Protein AF-A0A6G1SPG9-F1 (afdb_monomer_lite)

Structure (mmCIF, N/CA/C/O backbone):
data_AF-A0A6G1SPG9-F1
#
_entry.id   AF-A0A6G1SPG9-F1
#
loop_
_atom_site.group_PDB
_atom_site.id
_atom_site.type_symbol
_atom_site.label_atom_id
_atom_site.label_alt_id
_atom_site.label_comp_id
_atom_site.label_asym_id
_atom_site.label_entity_id
_atom_site.label_seq_id
_atom_site.pdbx_PDB_ins_code
_atom_site.Cartn_x
_atom_site.Cartn_y
_atom_site.Cartn_z
_atom_site.occupancy
_atom_site.B_iso_or_equiv
_atom_site.auth_seq_id
_atom_site.auth_comp_id
_atom_site.auth_asym_id
_atom_site.auth_atom_id
_atom_site.pdbx_PDB_model_num
ATOM 1 N N . SER A 1 1 ? -17.052 2.251 4.771 1.00 73.56 1 SER A N 1
ATOM 2 C CA . SER A 1 1 ? -18.015 1.652 5.726 1.00 73.56 1 SER A CA 1
ATOM 3 C C . SER A 1 1 ? -17.530 1.892 7.144 1.00 73.56 1 SER A C 1
ATOM 5 O O . SER A 1 1 ? -16.327 2.027 7.327 1.00 73.56 1 SER A O 1
ATOM 7 N N . ASN A 1 2 ? -18.437 1.937 8.124 1.00 86.75 2 ASN A N 1
ATOM 8 C CA . ASN A 1 2 ? -18.100 1.952 9.550 1.00 86.75 2 ASN A CA 1
ATOM 9 C C . ASN A 1 2 ? -18.875 0.800 10.230 1.00 86.75 2 ASN A C 1
ATOM 11 O O . ASN A 1 2 ? -20.107 0.845 10.225 1.00 86.75 2 ASN A O 1
ATOM 15 N N . PRO A 1 3 ? -18.206 -0.251 10.737 1.00 95.31 3 PRO A N 1
ATOM 16 C CA . PRO A 1 3 ? -16.756 -0.421 10.757 1.00 95.31 3 PRO A CA 1
ATOM 17 C C . PRO A 1 3 ? -16.107 -0.715 9.391 1.00 95.31 3 PRO A C 1
ATOM 19 O O . PRO A 1 3 ? -16.794 -1.132 8.445 1.00 95.31 3 PRO A O 1
ATOM 22 N N . PRO A 1 4 ? -14.790 -0.465 9.259 1.00 97.50 4 PRO A N 1
ATOM 23 C CA . PRO A 1 4 ? -14.004 -0.918 8.115 1.00 97.50 4 PRO A CA 1
ATOM 24 C C . PRO A 1 4 ? -13.944 -2.452 8.055 1.00 97.50 4 PRO A C 1
ATOM 26 O O . PRO A 1 4 ? -14.170 -3.153 9.043 1.00 97.50 4 PRO A O 1
ATOM 29 N N . LEU A 1 5 ? -13.690 -3.000 6.871 1.00 98.12 5 LEU A N 1
ATOM 30 C CA . LEU A 1 5 ? -13.700 -4.439 6.619 1.00 98.12 5 LEU A CA 1
ATOM 31 C C . LEU A 1 5 ? -12.321 -5.056 6.845 1.00 98.12 5 LEU A C 1
ATOM 33 O O . LEU A 1 5 ? -11.307 -4.531 6.391 1.00 98.12 5 LEU A O 1
ATOM 37 N N . TRP A 1 6 ? -12.297 -6.214 7.498 1.00 98.50 6 TRP A N 1
ATOM 38 C CA . TRP A 1 6 ? -11.118 -7.077 7.534 1.00 98.50 6 TRP A CA 1
ATOM 39 C C . TRP A 1 6 ? -10.909 -7.780 6.181 1.00 98.50 6 TRP A C 1
ATOM 41 O O . TRP A 1 6 ? -11.892 -8.004 5.464 1.00 98.50 6 TRP A O 1
ATOM 51 N N . PRO A 1 7 ? -9.668 -8.188 5.844 1.00 98.44 7 PRO A N 1
ATOM 52 C CA . PRO A 1 7 ? -9.410 -9.078 4.717 1.00 98.44 7 PRO A CA 1
ATOM 53 C C . PRO A 1 7 ? -10.232 -10.364 4.802 1.00 98.44 7 PRO A C 1
ATOM 55 O O . PRO A 1 7 ? -10.515 -10.877 5.888 1.00 98.44 7 PRO A O 1
ATOM 58 N N . TYR A 1 8 ? -10.588 -10.911 3.647 1.00 98.44 8 TYR A N 1
ATOM 59 C CA . TYR A 1 8 ? -11.418 -12.107 3.555 1.00 98.44 8 TYR A CA 1
ATOM 60 C C . TYR A 1 8 ? -10.958 -13.009 2.412 1.00 98.44 8 TYR A C 1
ATOM 62 O O . TYR A 1 8 ? -10.201 -12.607 1.535 1.00 98.44 8 TYR A O 1
ATOM 70 N N . THR A 1 9 ? -11.396 -14.265 2.427 1.00 98.31 9 THR A N 1
ATOM 71 C CA . THR A 1 9 ? -11.119 -15.200 1.332 1.00 98.31 9 THR A CA 1
ATOM 72 C C . THR A 1 9 ? -12.262 -15.208 0.329 1.00 98.31 9 THR A C 1
ATOM 74 O O . THR A 1 9 ? -13.428 -15.034 0.684 1.00 98.31 9 THR A O 1
ATOM 77 N N . MET A 1 10 ? -11.935 -15.490 -0.927 1.00 98.19 10 MET A N 1
ATOM 78 C CA . MET A 1 10 ? -12.890 -15.516 -2.034 1.00 98.19 10 MET A CA 1
ATOM 79 C C . MET A 1 10 ? -13.610 -16.862 -2.185 1.00 98.19 10 MET A C 1
ATOM 81 O O . MET A 1 10 ? -14.216 -17.129 -3.221 1.00 98.19 10 MET A O 1
ATOM 85 N N . TYR A 1 11 ? -13.576 -17.729 -1.167 1.00 97.94 11 TYR A N 1
ATOM 86 C CA . TYR A 1 11 ? -14.367 -18.965 -1.164 1.00 97.94 11 TYR A CA 1
ATOM 87 C C . TYR A 1 11 ? -15.872 -18.682 -1.100 1.00 97.94 11 TYR A C 1
ATOM 89 O O . TYR A 1 11 ? -16.664 -19.443 -1.660 1.00 97.94 11 TYR A O 1
ATOM 97 N N . PHE A 1 12 ? -16.256 -17.582 -0.452 1.00 97.69 12 PHE A N 1
ATOM 98 C CA . PHE A 1 12 ? -17.639 -17.146 -0.284 1.00 97.69 12 PHE A CA 1
ATOM 99 C C . PHE A 1 12 ? -17.891 -15.818 -1.002 1.00 97.69 12 PHE A C 1
ATOM 101 O O . PHE A 1 12 ? -16.970 -15.147 -1.464 1.00 97.69 12 PHE A O 1
ATOM 108 N N . ARG A 1 13 ? -19.168 -15.434 -1.093 1.00 97.50 13 ARG A N 1
ATOM 109 C CA . ARG A 1 13 ? -19.575 -14.149 -1.671 1.00 97.50 13 ARG A CA 1
ATOM 110 C C . ARG A 1 13 ? -18.944 -12.990 -0.893 1.00 97.50 13 ARG A C 1
ATOM 112 O O . ARG A 1 13 ? -18.961 -13.005 0.336 1.00 97.50 13 ARG A O 1
ATOM 119 N N . MET A 1 14 ? -18.490 -11.967 -1.617 1.00 97.94 14 MET A N 1
ATOM 120 C CA . MET A 1 14 ? -17.944 -10.738 -1.034 1.00 97.94 14 MET A CA 1
ATOM 121 C C . MET A 1 14 ? -18.912 -10.128 0.002 1.00 97.94 14 MET A C 1
ATOM 123 O O . MET A 1 14 ? -20.121 -10.056 -0.261 1.00 97.94 14 MET A O 1
ATOM 127 N N . PRO A 1 15 ? -18.411 -9.654 1.158 1.00 97.38 15 PRO A N 1
ATOM 128 C CA . PRO A 1 15 ? -19.230 -9.081 2.227 1.00 97.38 15 PRO A CA 1
ATOM 129 C C . PRO A 1 15 ? -19.627 -7.616 1.969 1.00 97.38 15 PRO A C 1
ATOM 131 O O . PRO A 1 15 ? -20.114 -6.935 2.867 1.00 97.38 15 PRO A O 1
ATOM 134 N N . HIS A 1 16 ? -19.428 -7.113 0.750 1.00 97.19 16 HIS A N 1
ATOM 135 C CA . HIS A 1 16 ? -19.768 -5.754 0.343 1.00 97.19 16 HIS A CA 1
ATOM 136 C C . HIS A 1 16 ? -20.189 -5.705 -1.129 1.00 97.19 16 HIS A C 1
ATOM 138 O O . HIS A 1 16 ? -20.096 -6.688 -1.865 1.00 97.19 16 HIS A O 1
ATOM 144 N N . ARG A 1 17 ? -20.692 -4.545 -1.563 1.00 96.31 17 ARG A N 1
ATOM 145 C CA . ARG A 1 17 ? -21.044 -4.307 -2.969 1.00 96.31 17 ARG A CA 1
ATOM 146 C C . ARG A 1 17 ? -19.779 -4.203 -3.823 1.00 96.31 17 ARG A C 1
ATOM 148 O O . ARG A 1 17 ? -18.749 -3.739 -3.339 1.00 96.31 17 ARG A O 1
ATOM 155 N N . CYS A 1 18 ? -19.889 -4.566 -5.098 1.00 96.56 18 CYS A N 1
ATOM 156 C CA . CYS A 1 18 ? -18.873 -4.235 -6.093 1.00 96.56 18 CYS A CA 1
ATOM 157 C C . CYS A 1 18 ? -18.867 -2.711 -6.286 1.00 96.56 18 CYS A C 1
ATOM 159 O O . CYS A 1 18 ? -19.821 -2.164 -6.839 1.00 96.56 18 CYS A O 1
ATOM 161 N N . HIS A 1 19 ? -17.870 -2.032 -5.722 1.00 95.50 19 HIS A N 1
ATOM 162 C CA . HIS A 1 19 ? -17.795 -0.573 -5.674 1.00 95.50 19 HIS A CA 1
ATOM 163 C C . HIS A 1 19 ? -16.851 -0.046 -6.759 1.00 95.50 19 HIS A C 1
ATOM 165 O O . HIS A 1 19 ? -15.785 -0.617 -6.958 1.00 95.50 19 HIS A O 1
ATOM 171 N N . GLY A 1 20 ? -17.231 1.053 -7.416 1.00 92.81 20 GLY A N 1
ATOM 172 C CA . GLY A 1 20 ? -16.459 1.716 -8.468 1.00 92.81 20 GLY A CA 1
ATOM 173 C C . GLY A 1 20 ? -17.172 1.723 -9.823 1.00 92.81 20 GLY A C 1
ATOM 174 O O . GLY A 1 20 ? -18.138 0.993 -10.054 1.00 92.81 20 GLY A O 1
ATOM 175 N N . ASN A 1 21 ? -16.705 2.577 -10.733 1.00 92.88 21 ASN A N 1
ATOM 176 C CA . ASN A 1 21 ? -17.297 2.714 -12.062 1.00 92.88 21 ASN A CA 1
ATOM 177 C C . ASN A 1 21 ? -16.975 1.495 -12.945 1.00 92.88 21 ASN A C 1
ATOM 179 O O . ASN A 1 21 ? -15.805 1.151 -13.095 1.00 92.88 21 ASN A O 1
ATOM 183 N N . LEU A 1 22 ? -18.004 0.877 -13.541 1.00 92.88 22 LEU A N 1
ATOM 184 C CA . LEU A 1 22 ? -17.891 -0.266 -14.466 1.00 92.88 22 LEU A CA 1
ATOM 185 C C . LEU A 1 22 ? -17.043 -1.438 -13.930 1.00 92.88 22 LEU A C 1
ATOM 187 O O . LEU A 1 22 ? -16.324 -2.100 -14.674 1.00 92.88 22 LEU A O 1
ATOM 191 N N . GLN A 1 23 ? -17.134 -1.704 -12.627 1.00 95.81 23 GLN A N 1
ATOM 192 C CA . GLN A 1 23 ? -16.387 -2.788 -11.995 1.00 95.81 23 GLN A CA 1
ATOM 193 C C . GLN A 1 23 ? -17.030 -4.158 -12.253 1.00 95.81 23 GLN A C 1
ATOM 195 O O . GLN A 1 23 ? -18.249 -4.323 -12.173 1.00 95.81 23 GLN A O 1
ATOM 200 N N . HIS A 1 24 ? -16.190 -5.162 -12.517 1.00 96.31 24 HIS A N 1
ATOM 201 C CA . HIS A 1 24 ? -16.593 -6.547 -12.777 1.00 96.31 24 HIS A CA 1
ATOM 202 C C . HIS A 1 24 ? -16.058 -7.484 -11.688 1.00 96.31 24 HIS A C 1
ATOM 204 O O . HIS A 1 24 ? -15.084 -8.208 -11.887 1.00 96.31 24 HIS A O 1
ATOM 210 N N . CYS A 1 25 ? -16.700 -7.468 -10.519 1.00 97.31 25 CYS A N 1
ATOM 211 C CA . CYS A 1 25 ? -16.280 -8.293 -9.388 1.00 97.31 25 CYS A CA 1
ATOM 212 C C . CYS A 1 25 ? -16.625 -9.786 -9.578 1.00 97.31 25 CYS A C 1
ATOM 214 O O . CYS A 1 25 ? -17.654 -10.118 -10.178 1.00 97.31 25 CYS A O 1
ATOM 216 N N . PRO A 1 26 ? -15.801 -10.705 -9.042 1.00 97.31 26 PRO A N 1
ATOM 217 C CA . PRO A 1 26 ? -16.027 -12.144 -9.152 1.00 97.31 26 PRO A CA 1
ATOM 218 C C . PRO A 1 26 ? -17.270 -12.604 -8.376 1.00 97.31 26 PRO A C 1
ATOM 220 O O . PRO A 1 26 ? -17.599 -12.095 -7.306 1.00 97.31 26 PRO A O 1
ATOM 223 N N . THR A 1 27 ? -17.951 -13.619 -8.914 1.00 96.56 27 THR A N 1
ATOM 224 C CA . THR A 1 27 ? -19.181 -14.196 -8.335 1.00 96.56 27 THR A CA 1
ATOM 225 C C . THR A 1 27 ? -19.051 -15.670 -7.953 1.00 96.56 27 THR A C 1
ATOM 227 O O . THR A 1 27 ? -19.926 -16.204 -7.272 1.00 96.56 27 THR A O 1
ATOM 230 N N . ARG A 1 28 ? -17.975 -16.338 -8.388 1.00 97.75 28 ARG A N 1
ATOM 231 C CA . ARG A 1 28 ? -17.673 -17.740 -8.070 1.00 97.75 28 ARG A CA 1
ATOM 232 C C . ARG A 1 28 ? -16.648 -17.826 -6.944 1.00 97.75 28 ARG A C 1
ATOM 234 O O . ARG A 1 28 ? -15.983 -16.847 -6.626 1.00 97.75 28 ARG A O 1
ATOM 241 N N . SER A 1 29 ? -16.516 -19.017 -6.372 1.00 98.12 29 SER A N 1
ATOM 242 C CA . SER A 1 29 ? -15.508 -19.301 -5.357 1.00 98.12 29 SER A CA 1
ATOM 243 C C . SER A 1 29 ? -14.104 -19.360 -5.965 1.00 98.12 29 SER A C 1
ATOM 245 O O . SER A 1 29 ? -13.881 -20.051 -6.961 1.00 98.12 29 SER A O 1
ATOM 247 N N . HIS A 1 30 ? -13.152 -18.686 -5.324 1.00 97.94 30 HIS A N 1
ATOM 248 C CA . HIS A 1 30 ? -11.731 -18.691 -5.662 1.00 97.94 30 HIS A CA 1
ATOM 249 C C . HIS A 1 30 ? -10.891 -18.918 -4.399 1.00 97.94 30 HIS A C 1
ATOM 251 O O . HIS A 1 30 ? -11.148 -18.325 -3.353 1.00 97.94 30 HIS A O 1
ATOM 257 N N . ALA A 1 31 ? -9.856 -19.754 -4.499 1.00 98.00 31 ALA A N 1
ATOM 258 C CA . ALA A 1 31 ? -8.912 -20.022 -3.413 1.00 98.00 31 ALA A CA 1
ATOM 259 C C . ALA A 1 31 ? -7.864 -18.898 -3.284 1.00 98.00 31 ALA A C 1
ATOM 261 O O . ALA A 1 31 ? -6.669 -19.125 -3.454 1.00 98.00 31 ALA A O 1
ATOM 262 N N . VAL A 1 32 ? -8.327 -17.668 -3.050 1.00 98.06 32 VAL A N 1
ATOM 263 C CA . VAL A 1 32 ? -7.506 -16.448 -3.020 1.00 98.06 32 VAL A CA 1
ATOM 264 C C . VAL A 1 32 ? -7.921 -15.575 -1.834 1.00 98.06 32 VAL A C 1
ATOM 266 O O . VAL A 1 32 ? -9.094 -15.556 -1.451 1.00 98.06 32 VAL A O 1
ATOM 269 N N . TRP A 1 33 ? -6.952 -14.874 -1.245 1.00 98.31 33 TRP A N 1
ATOM 270 C CA . TRP A 1 33 ? -7.186 -13.831 -0.247 1.00 98.31 33 TRP A CA 1
ATOM 271 C C . TRP A 1 33 ? -7.422 -12.484 -0.923 1.00 98.31 33 TRP A C 1
ATOM 273 O O . TRP A 1 33 ? -6.660 -12.098 -1.804 1.00 98.31 33 TRP A O 1
ATOM 283 N N . GLU A 1 34 ? -8.434 -11.764 -0.458 1.00 98.31 34 GLU A N 1
ATOM 284 C CA . GLU A 1 34 ? -8.703 -10.378 -0.813 1.00 98.31 34 GLU A CA 1
ATOM 285 C C . GLU A 1 34 ? -8.250 -9.477 0.339 1.00 98.31 34 GLU A C 1
ATOM 287 O O . GLU A 1 34 ? -8.860 -9.443 1.415 1.00 98.31 34 GLU A O 1
ATOM 292 N N . MET A 1 35 ? -7.161 -8.745 0.107 1.00 98.25 35 MET A N 1
ATOM 293 C CA . MET A 1 35 ? -6.706 -7.670 0.988 1.00 98.25 35 MET A CA 1
ATOM 294 C C . MET A 1 35 ? -7.512 -6.411 0.684 1.00 98.25 35 MET A C 1
ATOM 296 O O . MET A 1 35 ? -7.000 -5.483 0.067 1.00 98.25 35 MET A O 1
ATOM 300 N N . VAL A 1 36 ? -8.784 -6.426 1.091 1.00 97.69 36 VAL A N 1
ATOM 301 C CA . VAL A 1 36 ? -9.773 -5.403 0.733 1.00 97.69 36 VAL A CA 1
ATOM 302 C C . VAL A 1 36 ? -9.278 -3.986 1.028 1.00 97.69 36 VAL A C 1
ATOM 304 O O . VAL A 1 36 ? -8.838 -3.674 2.136 1.00 97.69 36 VAL A O 1
ATOM 307 N N . LEU A 1 37 ? -9.389 -3.116 0.027 1.00 97.69 37 LEU A N 1
ATOM 308 C CA . LEU A 1 37 ? -9.044 -1.706 0.143 1.00 97.69 37 LEU A CA 1
ATOM 309 C C . LEU A 1 37 ? -10.251 -0.949 0.703 1.00 97.69 37 LEU A C 1
ATOM 311 O O . LEU A 1 37 ? -11.213 -0.668 -0.013 1.00 97.69 37 LEU A O 1
ATOM 315 N N . ASN A 1 38 ? -10.218 -0.641 1.998 1.00 97.69 38 ASN A N 1
ATOM 316 C CA . ASN A 1 38 ? -11.230 0.209 2.617 1.00 97.69 38 ASN A CA 1
ATOM 317 C C . ASN A 1 38 ? -11.044 1.659 2.166 1.00 97.69 38 ASN A C 1
ATOM 319 O O . ASN A 1 38 ? -9.939 2.189 2.234 1.00 97.69 38 ASN A O 1
ATOM 323 N N . GLU A 1 39 ? -12.128 2.317 1.758 1.00 97.06 39 GLU A N 1
ATOM 324 C CA . GLU A 1 39 ? -12.087 3.756 1.508 1.00 97.06 39 GLU A CA 1
ATOM 325 C C . GLU A 1 39 ? -11.815 4.527 2.804 1.00 97.06 39 GLU A C 1
ATOM 327 O O . GLU A 1 39 ? -12.453 4.302 3.845 1.00 97.06 39 GLU A O 1
ATOM 332 N N . LEU A 1 40 ? -10.877 5.461 2.703 1.00 96.88 40 LEU A N 1
ATOM 333 C CA . LEU A 1 40 ? -10.569 6.444 3.722 1.00 96.88 40 LEU A CA 1
ATOM 334 C C . LEU A 1 40 ? -11.586 7.584 3.643 1.00 96.88 40 LEU A C 1
ATOM 336 O O . LEU A 1 40 ? -12.065 7.961 2.569 1.00 96.88 40 LEU A O 1
ATOM 340 N N . ASP A 1 41 ? -11.937 8.109 4.807 1.00 94.75 41 ASP A N 1
ATOM 341 C CA . ASP A 1 41 ? -12.825 9.249 4.951 1.00 94.75 41 ASP A CA 1
ATOM 342 C C . ASP A 1 41 ? -12.010 10.531 4.805 1.00 94.75 41 ASP A C 1
ATOM 344 O O . ASP A 1 41 ? -11.059 10.756 5.553 1.00 94.75 41 ASP A O 1
ATOM 348 N N . ARG A 1 42 ? -12.371 11.346 3.815 1.00 92.75 42 ARG A N 1
ATOM 349 C CA . ARG A 1 42 ? -11.656 12.575 3.456 1.00 92.75 42 ARG A CA 1
ATOM 350 C C . ARG A 1 42 ? -12.345 13.844 3.944 1.00 92.75 42 ARG A C 1
ATOM 352 O O . ARG A 1 42 ? -11.967 14.926 3.513 1.00 92.75 42 ARG A O 1
ATOM 359 N N . ARG A 1 43 ? -13.386 13.740 4.771 1.00 90.81 43 ARG A N 1
ATOM 360 C CA . ARG A 1 43 ? -14.047 14.914 5.357 1.00 90.81 43 ARG A CA 1
ATOM 361 C C . ARG A 1 43 ? -13.070 15.651 6.274 1.00 90.81 43 ARG A C 1
ATOM 363 O O . ARG A 1 43 ? -12.412 15.020 7.092 1.00 90.81 43 ARG A O 1
ATOM 370 N N . GLU A 1 44 ? -12.979 16.971 6.121 1.00 82.94 44 GLU A N 1
ATOM 371 C CA . GLU A 1 44 ? -12.118 17.816 6.964 1.00 82.94 44 GLU A CA 1
ATOM 372 C C . GLU A 1 44 ? -12.708 17.980 8.373 1.00 82.94 44 GLU A C 1
ATOM 374 O O . GLU A 1 44 ? -11.980 17.885 9.356 1.00 82.94 44 GLU A O 1
ATOM 379 N N . ASP A 1 45 ? -14.035 18.128 8.472 1.00 84.44 45 ASP A N 1
ATOM 380 C CA . ASP A 1 45 ? -14.777 17.992 9.728 1.00 84.44 45 ASP A CA 1
ATOM 381 C C . ASP A 1 45 ? -15.690 16.753 9.668 1.00 84.44 45 ASP A C 1
ATOM 383 O O . ASP A 1 45 ? -16.763 16.794 9.054 1.00 84.44 45 ASP A O 1
ATOM 387 N N . PRO A 1 46 ? -15.300 15.629 10.294 1.00 79.56 46 PRO A N 1
ATOM 388 C CA . PRO A 1 46 ? -16.094 14.406 10.278 1.00 79.56 46 PRO A CA 1
ATOM 389 C C . PRO A 1 46 ? -17.374 14.487 11.124 1.00 79.56 46 PRO A C 1
ATOM 391 O O . PRO A 1 46 ? -18.220 13.594 10.998 1.00 79.56 46 PRO A O 1
ATOM 394 N N . ASN A 1 47 ? -17.530 15.527 11.958 1.00 80.31 47 ASN A N 1
ATOM 395 C CA . ASN A 1 47 ? -18.733 15.761 12.764 1.00 80.31 47 ASN A CA 1
ATOM 396 C C . ASN A 1 47 ? -19.856 16.420 11.964 1.00 80.31 47 ASN A C 1
ATOM 398 O O . ASN A 1 47 ? -21.007 16.420 12.404 1.00 80.31 47 ASN A O 1
ATOM 402 N N . PHE A 1 48 ? -19.535 16.989 10.802 1.00 81.44 48 PHE A N 1
ATOM 403 C CA . PHE A 1 48 ? -20.531 17.528 9.898 1.00 81.44 48 PHE A CA 1
ATOM 404 C C . PHE A 1 48 ? -21.047 16.417 8.970 1.00 81.44 48 PHE A C 1
ATOM 406 O O . PHE A 1 48 ? -20.273 15.677 8.354 1.00 81.44 48 PHE A O 1
ATOM 413 N N . ASP A 1 49 ? -22.373 16.301 8.861 1.00 68.88 49 ASP A N 1
ATOM 414 C CA . ASP A 1 49 ? -23.078 15.286 8.059 1.00 68.88 49 ASP A CA 1
ATOM 415 C C . ASP A 1 49 ? -23.021 15.586 6.543 1.00 68.88 49 ASP A C 1
ATOM 417 O O . ASP A 1 49 ? -24.002 15.459 5.806 1.00 68.88 49 ASP A O 1
ATOM 421 N N . GLU A 1 50 ? -21.857 15.997 6.036 1.00 79.62 50 GLU A N 1
ATOM 422 C CA . GLU A 1 50 ? -21.625 16.073 4.599 1.00 79.62 50 GLU A CA 1
ATOM 423 C C . GLU A 1 50 ? -21.327 14.676 4.051 1.00 79.62 50 GLU A C 1
ATOM 425 O O . GLU A 1 50 ? -20.390 13.998 4.474 1.00 79.62 50 GLU A O 1
ATOM 430 N N . ASN A 1 51 ? -22.126 14.227 3.083 1.00 80.75 51 ASN A N 1
ATOM 431 C CA . ASN A 1 51 ? -21.907 12.941 2.434 1.00 80.75 51 ASN A CA 1
ATOM 432 C C . ASN A 1 51 ? -20.884 13.086 1.299 1.00 80.75 51 ASN A C 1
ATOM 434 O O . ASN A 1 51 ? -21.250 13.306 0.142 1.00 80.75 51 ASN A O 1
ATOM 438 N N . ILE A 1 52 ? -19.601 12.967 1.644 1.00 87.44 52 ILE A N 1
ATOM 439 C CA . ILE A 1 52 ? -18.493 12.979 0.687 1.00 87.44 52 ILE A CA 1
ATOM 440 C C . ILE A 1 52 ? -18.067 11.531 0.382 1.00 87.44 52 ILE A C 1
ATOM 442 O O . ILE A 1 52 ? -17.834 10.761 1.315 1.00 87.44 52 ILE A O 1
ATOM 446 N N . PRO A 1 53 ? -17.918 11.137 -0.900 1.00 89.94 53 PRO A N 1
ATOM 447 C CA . PRO A 1 53 ? -17.332 9.847 -1.253 1.00 89.94 53 PRO A CA 1
ATOM 448 C C . PRO A 1 53 ? -15.925 9.701 -0.670 1.00 89.94 53 PRO A C 1
ATOM 450 O O . PRO A 1 53 ? -15.142 10.655 -0.720 1.00 89.94 53 PRO A O 1
ATOM 453 N N . GLY A 1 54 ? -15.603 8.514 -0.160 1.00 92.69 54 GLY A N 1
ATOM 454 C CA . GLY A 1 54 ? -14.260 8.210 0.317 1.00 92.69 54 GLY A CA 1
ATOM 455 C C . GLY A 1 54 ? -13.244 8.082 -0.821 1.00 92.69 54 GLY A C 1
ATOM 456 O O . GLY A 1 54 ? -13.557 8.265 -1.999 1.00 92.69 54 GLY A O 1
ATOM 457 N N . CYS A 1 55 ? -12.006 7.771 -0.458 1.00 95.81 55 CYS A N 1
ATOM 458 C CA . CYS A 1 55 ? -10.905 7.550 -1.393 1.00 95.81 55 CYS A CA 1
ATOM 459 C C . CYS A 1 55 ? -10.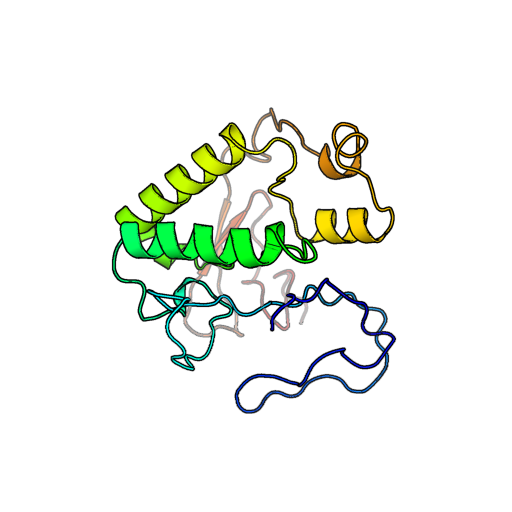098 6.317 -0.968 1.00 95.81 55 CYS A C 1
ATOM 461 O O . CYS A 1 55 ? -9.760 6.163 0.202 1.00 95.81 55 CYS A O 1
ATOM 463 N N . ALA A 1 56 ? -9.803 5.416 -1.908 1.00 96.00 56 ALA A N 1
ATOM 464 C CA . ALA A 1 56 ? -8.984 4.231 -1.634 1.00 96.00 56 ALA A CA 1
ATOM 465 C C . ALA A 1 56 ? -7.482 4.555 -1.679 1.00 96.00 56 ALA A C 1
ATOM 467 O O . ALA A 1 56 ? -6.748 4.207 -0.762 1.00 96.00 56 ALA A O 1
ATOM 468 N N . MET A 1 57 ? -7.022 5.246 -2.725 1.00 97.31 57 MET A N 1
ATOM 469 C CA . MET A 1 57 ? -5.641 5.734 -2.811 1.00 97.31 57 MET A CA 1
ATOM 470 C C . MET A 1 57 ? -5.535 7.079 -2.099 1.00 97.31 57 MET A C 1
ATOM 472 O O . MET A 1 57 ? -6.378 7.948 -2.333 1.00 97.31 57 MET A O 1
ATOM 476 N N . VAL A 1 58 ? -4.489 7.293 -1.302 1.00 97.00 58 VAL A N 1
ATOM 477 C CA . VAL A 1 58 ? -4.316 8.564 -0.577 1.00 97.00 58 VAL A CA 1
ATOM 478 C C . VAL A 1 58 ? -4.179 9.734 -1.555 1.00 97.00 58 VAL A C 1
ATOM 480 O O . VAL A 1 58 ? -4.817 10.768 -1.387 1.00 97.00 58 VAL A O 1
ATOM 483 N N . ASP A 1 59 ? -3.456 9.537 -2.659 1.00 95.12 59 ASP A N 1
ATOM 484 C CA . ASP A 1 59 ? -3.311 10.544 -3.717 1.00 95.12 59 ASP A CA 1
ATOM 485 C C . ASP A 1 59 ? -4.605 10.840 -4.504 1.00 95.12 59 ASP A C 1
ATOM 487 O O . ASP A 1 59 ? -4.683 11.854 -5.197 1.00 95.12 59 ASP A O 1
ATOM 491 N N . SER A 1 60 ? -5.647 10.010 -4.367 1.00 95.44 60 SER A N 1
ATOM 492 C CA . SER A 1 60 ? -6.970 10.265 -4.963 1.00 95.44 60 SER A CA 1
ATOM 493 C C . SER A 1 60 ? -7.884 11.131 -4.082 1.00 95.44 60 SER A C 1
ATOM 495 O O . SER A 1 60 ? -8.927 11.599 -4.546 1.00 95.44 60 SER A O 1
ATOM 497 N N . CYS A 1 61 ? -7.494 11.388 -2.828 1.00 94.62 61 CYS A N 1
ATOM 498 C CA . CYS A 1 61 ? -8.199 12.265 -1.895 1.00 94.62 61 CYS A CA 1
ATOM 499 C C . CYS A 1 61 ? -7.936 13.744 -2.248 1.00 94.62 61 CYS A C 1
ATOM 501 O O . CYS A 1 61 ? -7.154 14.437 -1.605 1.00 94.62 61 CYS A O 1
ATOM 503 N N . ASN A 1 62 ? -8.583 14.229 -3.308 1.00 91.88 62 ASN A N 1
ATOM 504 C CA . ASN A 1 62 ? -8.259 15.498 -3.977 1.00 91.88 62 ASN A CA 1
ATOM 505 C C . ASN A 1 62 ? -8.422 16.788 -3.148 1.00 91.88 62 ASN A C 1
ATOM 507 O O . ASN A 1 62 ? -8.041 17.856 -3.619 1.00 91.88 62 ASN A O 1
ATOM 511 N N . ASN A 1 63 ? -9.022 16.711 -1.963 1.00 91.88 63 ASN A N 1
ATOM 512 C CA . ASN A 1 63 ? -9.230 17.848 -1.071 1.00 91.88 63 ASN A CA 1
ATOM 513 C C . ASN A 1 63 ? -8.128 18.002 -0.011 1.00 91.88 63 ASN A C 1
ATOM 515 O O . ASN A 1 63 ? -8.191 18.947 0.766 1.00 91.88 63 ASN A O 1
ATOM 519 N N . ILE A 1 64 ? -7.139 17.103 0.019 1.00 94.81 64 ILE A N 1
ATOM 520 C CA . ILE A 1 64 ? -5.953 17.223 0.870 1.00 94.81 64 ILE A CA 1
ATOM 521 C C . ILE A 1 64 ? -4.925 18.071 0.122 1.00 94.81 64 ILE A C 1
ATOM 523 O O . ILE A 1 64 ? -4.353 17.622 -0.873 1.00 94.81 64 ILE A O 1
ATOM 527 N N . LEU A 1 65 ? -4.724 19.306 0.578 1.00 95.75 65 LEU A N 1
ATOM 528 C CA . LEU A 1 65 ? -3.882 20.292 -0.103 1.00 95.75 65 LEU A CA 1
ATOM 529 C C . LEU A 1 65 ? -2.682 20.749 0.731 1.00 95.75 65 LEU A C 1
ATOM 531 O O . LEU A 1 65 ? -1.782 21.359 0.168 1.00 95.75 65 LEU A O 1
ATOM 535 N N . THR A 1 66 ? -2.666 20.471 2.038 1.00 97.00 66 THR A N 1
ATOM 536 C CA . THR A 1 66 ? -1.590 20.878 2.959 1.00 97.00 66 THR A CA 1
ATOM 537 C C . THR A 1 66 ? -1.137 19.725 3.856 1.00 97.00 66 THR A C 1
ATOM 539 O O . THR A 1 66 ? -1.882 18.763 4.075 1.00 97.00 66 THR A O 1
ATOM 542 N N . GLY A 1 67 ? 0.082 19.823 4.397 1.00 96.94 67 GLY A N 1
ATOM 543 C CA . GLY A 1 67 ? 0.603 18.857 5.375 1.00 96.94 67 GLY A CA 1
ATOM 544 C C . GLY A 1 67 ? -0.302 18.683 6.605 1.00 96.94 67 GLY A C 1
ATOM 545 O O . GLY A 1 67 ? -0.555 17.555 7.021 1.00 96.94 67 GLY A O 1
ATOM 546 N N . ASP A 1 68 ? -0.873 19.774 7.125 1.00 97.12 68 ASP A N 1
ATOM 547 C CA . ASP A 1 68 ? -1.771 19.742 8.293 1.00 97.12 68 ASP A CA 1
ATOM 548 C C . ASP A 1 68 ? -3.077 18.989 8.005 1.00 97.12 68 ASP A C 1
ATOM 550 O O . ASP A 1 68 ? -3.533 18.177 8.812 1.00 97.12 68 ASP A O 1
ATOM 554 N N . GLN A 1 69 ? -3.675 19.220 6.830 1.00 96.50 69 GLN A N 1
ATOM 555 C CA . GLN A 1 69 ? -4.860 18.475 6.399 1.00 96.50 69 GLN A CA 1
ATOM 556 C C . GLN A 1 69 ? -4.544 16.989 6.262 1.00 96.50 69 GLN A C 1
ATOM 558 O O . GLN A 1 69 ? -5.346 16.149 6.665 1.00 96.50 69 GLN A O 1
ATOM 563 N N . PHE A 1 70 ? -3.367 16.662 5.724 1.00 97.94 70 PHE A N 1
ATOM 564 C CA . PHE A 1 70 ? -2.948 15.279 5.573 1.00 97.94 70 PHE A CA 1
ATOM 565 C C . PHE A 1 70 ? -2.722 14.593 6.928 1.00 97.94 70 PHE A C 1
ATOM 567 O O . PHE A 1 70 ? -3.189 13.476 7.1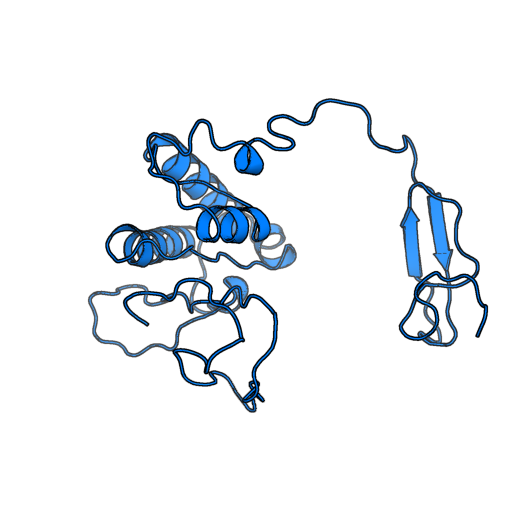34 1.00 97.94 70 PHE A O 1
ATOM 574 N N . TYR A 1 71 ? -2.088 15.277 7.878 1.00 98.25 71 TYR A N 1
ATOM 575 C CA . TYR A 1 71 ? -1.901 14.787 9.241 1.00 98.25 71 TYR A CA 1
ATOM 576 C C . TYR A 1 71 ? -3.238 14.511 9.951 1.00 98.25 71 TYR A C 1
ATOM 578 O O . TYR A 1 71 ? -3.460 13.416 10.471 1.00 98.25 71 TYR A O 1
ATOM 586 N N . ASN A 1 72 ? -4.174 15.464 9.906 1.00 97.12 72 ASN A N 1
ATOM 587 C CA . ASN A 1 72 ? -5.503 15.290 10.498 1.00 97.12 72 ASN A CA 1
ATOM 588 C C . ASN A 1 72 ? -6.286 14.154 9.824 1.00 97.12 72 ASN A C 1
ATOM 590 O O . ASN A 1 72 ? -6.955 13.370 10.496 1.00 97.12 72 ASN A O 1
ATOM 594 N N . PHE A 1 73 ? -6.161 14.027 8.502 1.00 97.25 73 PHE A N 1
ATOM 595 C CA . PHE A 1 73 ? -6.736 12.925 7.737 1.00 97.25 73 PHE A CA 1
ATOM 596 C C . PHE A 1 73 ? -6.191 11.555 8.172 1.00 97.25 73 PHE A C 1
ATOM 598 O O . PHE A 1 73 ? -6.968 10.600 8.281 1.00 97.25 73 PHE A O 1
ATOM 605 N N . LEU A 1 74 ? -4.881 11.445 8.428 1.00 98.38 74 LEU A N 1
ATOM 606 C CA . LEU A 1 74 ? -4.257 10.213 8.918 1.00 98.38 74 LEU A CA 1
ATOM 607 C C . LEU A 1 74 ? -4.800 9.835 10.299 1.00 98.38 74 LEU A C 1
ATOM 609 O O . LEU A 1 74 ? -5.235 8.699 10.478 1.00 98.38 74 LEU A O 1
ATOM 613 N N . ASN A 1 75 ? -4.853 10.790 11.230 1.00 98.00 75 ASN A N 1
ATOM 614 C CA . ASN A 1 75 ? -5.384 10.568 12.577 1.00 98.00 75 ASN A CA 1
ATOM 615 C C . ASN A 1 75 ? -6.858 10.161 12.567 1.00 98.00 75 ASN A C 1
ATOM 617 O O . ASN A 1 75 ? -7.212 9.131 13.133 1.00 98.00 75 ASN A O 1
ATOM 621 N N . HIS A 1 76 ? -7.707 10.876 11.824 1.00 96.94 76 HIS A N 1
ATOM 622 C CA . HIS A 1 76 ? -9.127 10.529 11.712 1.00 96.94 76 HIS A CA 1
ATOM 623 C C . HIS A 1 76 ? -9.338 9.094 11.213 1.00 96.94 76 HIS A C 1
ATOM 625 O O . HIS A 1 76 ? -10.140 8.331 11.755 1.00 96.94 76 HIS A O 1
ATOM 631 N N . ASN A 1 77 ? -8.606 8.688 10.173 1.00 97.88 77 ASN A N 1
ATOM 632 C CA . ASN A 1 77 ? -8.741 7.338 9.631 1.00 97.88 77 ASN A CA 1
ATOM 633 C C . ASN A 1 77 ? -8.076 6.268 10.501 1.00 97.88 77 ASN A C 1
ATOM 635 O O . ASN A 1 77 ? -8.549 5.130 10.514 1.00 97.88 77 ASN A O 1
ATOM 639 N N . PHE A 1 78 ? -7.035 6.621 11.250 1.00 98.50 78 PHE A N 1
ATOM 640 C CA . PHE A 1 78 ? -6.476 5.764 12.285 1.00 98.50 78 PHE A CA 1
ATOM 641 C C . PHE A 1 78 ? -7.506 5.485 13.380 1.00 98.50 78 PHE A C 1
ATOM 643 O O . PHE A 1 78 ? -7.821 4.316 13.605 1.00 98.50 78 PHE A O 1
ATOM 650 N N . ASP A 1 79 ? -8.124 6.519 13.951 1.00 97.62 79 ASP A N 1
ATOM 651 C CA . ASP A 1 79 ? -9.134 6.398 15.010 1.00 97.62 79 ASP A CA 1
ATOM 652 C C . ASP A 1 79 ? -10.342 5.577 14.544 1.00 97.62 79 ASP A C 1
ATOM 654 O O . ASP A 1 79 ? -10.785 4.645 15.221 1.00 97.62 79 ASP A O 1
ATOM 658 N N . ARG A 1 80 ? -10.820 5.820 13.312 1.00 97.06 80 ARG A N 1
ATOM 659 C CA . ARG A 1 80 ? -11.902 5.029 12.692 1.00 97.06 80 ARG A CA 1
ATOM 660 C C . ARG A 1 80 ? -11.639 3.524 12.711 1.00 97.06 80 ARG A C 1
ATOM 662 O O . ARG A 1 80 ? -12.582 2.742 12.838 1.00 97.06 80 ARG A O 1
ATOM 669 N N . HIS A 1 81 ? -10.389 3.110 12.527 1.00 98.38 81 HIS A N 1
ATOM 670 C CA . HIS A 1 81 ? -10.000 1.706 12.579 1.00 98.38 81 HIS A CA 1
ATOM 671 C C . HIS A 1 81 ? -9.733 1.259 14.021 1.00 98.38 81 HIS A C 1
ATOM 673 O O . HIS A 1 81 ? -10.253 0.225 14.451 1.00 98.38 81 HIS A O 1
ATOM 679 N N . TYR A 1 82 ? -8.946 2.035 14.763 1.00 98.25 82 TYR A N 1
ATOM 680 C CA . TYR A 1 82 ? -8.420 1.701 16.081 1.00 98.25 82 TYR A CA 1
ATOM 681 C C . TYR A 1 82 ? -9.511 1.586 17.159 1.00 98.25 82 TYR A C 1
ATOM 683 O O . TYR A 1 82 ? -9.494 0.623 17.935 1.00 98.25 82 TYR A O 1
ATOM 691 N N . ASP A 1 83 ? -10.501 2.485 17.138 1.00 97.75 83 ASP A N 1
ATOM 692 C CA . ASP A 1 83 ? -11.583 2.558 18.133 1.00 97.75 83 ASP A CA 1
ATOM 693 C C . ASP A 1 83 ? -12.784 1.656 17.815 1.00 97.75 83 ASP A C 1
ATOM 695 O O . ASP A 1 83 ? -13.704 1.520 18.623 1.00 97.75 83 ASP A O 1
ATOM 699 N N . GLN A 1 84 ? -12.801 1.029 16.635 1.00 97.38 84 GLN A N 1
ATOM 700 C CA . GLN A 1 84 ? -13.898 0.165 16.201 1.00 97.38 84 GLN A CA 1
ATOM 701 C C . GLN A 1 84 ? -13.500 -1.313 16.240 1.00 97.38 84 GLN A C 1
ATOM 703 O O . GLN A 1 84 ? -13.458 -1.930 17.301 1.00 97.38 84 GLN A O 1
ATOM 708 N N . ASN A 1 85 ? -13.248 -1.924 15.083 1.00 98.06 85 ASN A N 1
ATOM 709 C CA . ASN A 1 85 ? -12.955 -3.354 14.976 1.00 98.06 85 ASN A CA 1
ATOM 710 C C . ASN A 1 85 ? -11.482 -3.655 14.671 1.00 98.06 85 ASN A C 1
ATOM 712 O O . ASN A 1 85 ? -11.165 -4.810 14.377 1.00 98.06 85 ASN A O 1
ATOM 716 N N . ARG A 1 86 ? -10.614 -2.634 14.682 1.00 98.12 86 ARG A N 1
ATOM 717 C CA . ARG A 1 86 ? -9.178 -2.730 14.387 1.00 98.12 86 ARG A CA 1
ATOM 718 C C . ARG A 1 86 ? -8.861 -3.428 13.066 1.00 98.12 86 ARG A C 1
ATOM 720 O O . ARG A 1 86 ? -7.824 -4.078 12.953 1.00 98.12 86 ARG A O 1
ATOM 727 N N . ALA A 1 87 ? -9.743 -3.309 12.066 1.00 98.50 87 ALA A N 1
ATOM 728 C CA . ALA A 1 87 ? -9.424 -3.782 10.724 1.00 98.50 87 ALA A CA 1
ATOM 729 C C . ALA A 1 87 ? -8.114 -3.135 10.240 1.00 98.50 87 ALA A C 1
ATOM 731 O O . ALA A 1 87 ? -7.881 -1.965 10.553 1.00 98.50 87 ALA A O 1
ATOM 732 N N . PRO A 1 88 ? -7.266 -3.842 9.474 1.00 98.50 88 PRO A N 1
ATOM 733 C CA . PRO A 1 88 ? -6.020 -3.281 8.964 1.00 98.50 88 PRO A CA 1
ATOM 734 C C . PRO A 1 88 ? -6.258 -1.953 8.232 1.00 98.50 88 PRO A C 1
ATOM 736 O O . PRO A 1 88 ? -7.064 -1.887 7.300 1.00 98.50 88 PRO A O 1
ATOM 739 N N . LEU A 1 89 ? -5.575 -0.894 8.671 1.00 98.62 89 LEU A N 1
ATOM 740 C CA . LEU A 1 89 ? -5.591 0.405 8.002 1.00 98.62 89 LEU A CA 1
ATOM 741 C C . LEU A 1 89 ? -4.672 0.346 6.779 1.00 98.62 89 LEU A C 1
ATOM 743 O O . LEU A 1 89 ? -3.459 0.185 6.906 1.00 98.62 89 LEU A O 1
ATOM 747 N N . GLY A 1 90 ? -5.260 0.461 5.591 1.00 98.06 90 GLY A N 1
ATOM 748 C CA . GLY A 1 90 ? -4.527 0.499 4.331 1.00 98.06 90 GLY A CA 1
ATOM 749 C C . GLY A 1 90 ? -4.189 1.930 3.932 1.00 98.06 90 GLY A C 1
ATOM 750 O O . GLY A 1 90 ? -5.090 2.705 3.623 1.00 98.06 90 GLY A O 1
ATOM 751 N N . LEU A 1 91 ? -2.900 2.268 3.902 1.00 98.31 91 LEU A N 1
ATOM 752 C CA . LEU A 1 91 ? -2.406 3.537 3.367 1.00 98.31 91 LEU A CA 1
ATOM 753 C C . LEU A 1 91 ? -1.678 3.269 2.044 1.00 98.31 91 LEU A C 1
ATOM 755 O O . LEU A 1 91 ? -0.555 2.761 2.028 1.00 98.31 91 LEU A O 1
ATOM 759 N N . TYR A 1 92 ? -2.348 3.557 0.929 1.00 98.19 92 TYR A N 1
ATOM 760 C CA . TYR A 1 92 ? -1.870 3.234 -0.416 1.00 98.19 92 TYR A CA 1
ATOM 761 C C . TYR A 1 92 ? -1.405 4.498 -1.142 1.00 98.19 92 TYR A C 1
ATOM 763 O O . TYR A 1 92 ? -2.181 5.439 -1.315 1.00 98.19 92 TYR A O 1
ATOM 771 N N . PHE A 1 93 ? -0.145 4.503 -1.583 1.00 97.12 93 PHE A N 1
ATOM 772 C CA . PHE A 1 93 ? 0.526 5.685 -2.123 1.00 97.12 93 PHE A CA 1
ATOM 773 C C . PHE A 1 93 ? 1.188 5.418 -3.470 1.00 97.12 93 PHE A C 1
ATOM 775 O O . PHE A 1 93 ? 1.793 4.366 -3.685 1.00 97.12 93 PHE A O 1
ATOM 782 N N . HIS A 1 94 ? 1.216 6.444 -4.317 1.00 98.06 94 HIS A N 1
ATOM 783 C CA . HIS A 1 94 ? 2.227 6.574 -5.361 1.00 98.06 94 HIS A CA 1
ATOM 784 C C . HIS A 1 94 ? 3.444 7.353 -4.845 1.00 98.06 94 HIS A C 1
ATOM 786 O O . HIS A 1 94 ? 3.311 8.460 -4.325 1.00 98.06 94 HIS A O 1
ATOM 792 N N . ALA A 1 95 ? 4.657 6.832 -5.063 1.00 97.19 95 ALA A N 1
ATOM 793 C CA . ALA A 1 95 ? 5.895 7.466 -4.587 1.00 97.19 95 ALA A CA 1
ATOM 794 C C . ALA A 1 95 ? 6.074 8.916 -5.082 1.00 97.19 95 ALA A C 1
ATOM 796 O O . ALA A 1 95 ? 6.620 9.758 -4.370 1.00 97.19 95 ALA A O 1
ATOM 797 N N . ALA A 1 96 ? 5.590 9.219 -6.292 1.00 97.44 96 ALA A N 1
ATOM 798 C CA . ALA A 1 96 ? 5.634 10.565 -6.854 1.00 97.44 96 ALA A CA 1
ATOM 799 C C . ALA A 1 96 ? 4.830 11.580 -6.025 1.00 97.44 96 ALA A C 1
ATOM 801 O O . ALA A 1 96 ? 5.254 12.725 -5.918 1.00 97.44 96 ALA A O 1
ATOM 802 N N . TRP A 1 97 ? 3.711 11.172 -5.417 1.00 96.94 97 TRP A N 1
ATOM 803 C CA . TRP A 1 97 ? 2.852 12.068 -4.640 1.00 96.94 97 TRP A CA 1
ATOM 804 C C . TRP A 1 97 ? 3.558 12.585 -3.382 1.00 96.94 97 TRP A C 1
ATOM 806 O O . TRP A 1 97 ? 3.561 13.788 -3.145 1.00 96.94 97 TRP A O 1
ATOM 816 N N . LEU A 1 98 ? 4.253 11.709 -2.647 1.00 97.38 98 LEU A N 1
ATOM 817 C CA . LEU A 1 98 ? 5.068 12.110 -1.493 1.00 97.38 98 LEU A CA 1
ATOM 818 C C . LEU A 1 98 ? 6.313 12.897 -1.922 1.00 97.38 98 LEU A C 1
ATOM 820 O O . LEU A 1 98 ? 6.634 13.928 -1.345 1.00 97.38 98 LEU A O 1
ATOM 824 N N . LYS A 1 99 ? 7.020 12.438 -2.964 1.00 96.75 99 LYS A N 1
ATOM 825 C CA . LYS A 1 99 ? 8.271 13.076 -3.404 1.00 96.75 99 LYS A CA 1
ATOM 826 C C . LYS A 1 99 ? 8.062 14.495 -3.942 1.00 96.75 99 LYS A C 1
ATOM 828 O O . LYS A 1 99 ? 8.923 15.348 -3.749 1.00 96.75 99 LYS A O 1
ATOM 833 N N . ASN A 1 100 ? 6.961 14.729 -4.653 1.00 96.88 100 ASN A N 1
ATOM 834 C CA . ASN A 1 100 ? 6.684 16.021 -5.277 1.00 96.88 100 ASN A CA 1
ATOM 835 C C . ASN A 1 100 ? 6.086 17.043 -4.297 1.00 96.88 100 ASN A C 1
ATOM 837 O O . ASN A 1 100 ? 6.066 18.224 -4.628 1.00 96.88 100 ASN A O 1
ATOM 841 N N . ASN A 1 101 ? 5.642 16.609 -3.111 1.00 96.75 101 ASN A N 1
ATOM 842 C CA . ASN A 1 101 ? 5.047 17.458 -2.079 1.00 96.75 101 ASN A CA 1
ATOM 843 C C . ASN A 1 101 ? 5.776 17.227 -0.741 1.00 96.75 101 ASN A C 1
ATOM 845 O O . ASN A 1 101 ? 5.331 16.405 0.063 1.00 96.75 101 ASN A O 1
ATOM 849 N N . PRO A 1 102 ? 6.905 17.919 -0.488 1.00 97.00 102 PRO A N 1
ATOM 850 C CA . PRO A 1 102 ? 7.716 17.702 0.713 1.00 97.00 102 PRO A CA 1
ATOM 851 C C . PRO A 1 102 ? 6.933 17.846 2.022 1.00 97.00 102 PRO A C 1
ATOM 853 O O . PRO A 1 102 ? 7.142 17.061 2.936 1.00 97.00 102 PRO A O 1
ATOM 856 N N . GLU A 1 103 ? 5.965 18.767 2.076 1.00 97.69 103 GLU A N 1
ATOM 857 C CA . GLU A 1 103 ? 5.088 18.944 3.241 1.00 97.69 103 GLU A CA 1
ATOM 858 C C . GLU A 1 103 ? 4.275 17.685 3.588 1.00 97.69 103 GLU A C 1
ATOM 860 O O . GLU A 1 103 ? 4.054 17.400 4.762 1.00 97.69 103 GLU A O 1
ATOM 865 N N . PHE A 1 104 ? 3.861 16.895 2.589 1.00 98.12 104 PHE A N 1
ATOM 866 C CA . PHE A 1 104 ? 3.128 15.651 2.826 1.00 98.12 104 PHE A CA 1
ATOM 867 C C . PHE A 1 104 ? 4.056 14.560 3.344 1.00 98.12 104 PHE A C 1
ATOM 869 O O . PHE A 1 104 ? 3.659 13.779 4.205 1.00 98.12 104 PHE A O 1
ATOM 876 N N . LEU A 1 105 ? 5.288 14.499 2.831 1.00 98.31 105 LEU A N 1
ATOM 877 C CA . LEU A 1 105 ? 6.288 13.565 3.335 1.00 98.31 105 LEU A CA 1
ATOM 878 C C . LEU A 1 105 ? 6.657 13.890 4.786 1.00 98.31 105 LEU A C 1
ATOM 880 O O . LEU A 1 105 ? 6.683 12.980 5.609 1.00 98.31 105 LEU A O 1
ATOM 884 N N . ASP A 1 106 ? 6.879 15.165 5.103 1.00 98.25 106 ASP A N 1
ATOM 885 C CA . ASP A 1 106 ? 7.201 15.611 6.459 1.00 98.25 106 ASP A CA 1
ATOM 886 C C . ASP A 1 106 ? 6.055 15.294 7.433 1.00 98.25 106 ASP A C 1
ATOM 888 O O . ASP A 1 106 ? 6.291 14.691 8.480 1.00 98.25 106 ASP A O 1
ATOM 892 N N . ALA A 1 107 ? 4.806 15.601 7.060 1.00 98.31 107 ALA A N 1
ATOM 893 C CA . ALA A 1 107 ? 3.626 15.264 7.859 1.00 98.31 107 ALA A CA 1
ATOM 894 C C . ALA A 1 107 ? 3.452 13.747 8.051 1.00 98.31 107 ALA A C 1
ATOM 896 O O . ALA A 1 107 ? 3.106 13.294 9.142 1.00 98.31 107 ALA A O 1
ATOM 897 N N . PHE A 1 108 ? 3.719 12.946 7.015 1.00 98.56 108 PHE A N 1
ATOM 898 C CA . PHE A 1 108 ? 3.619 11.489 7.089 1.00 98.56 108 PHE A CA 1
ATOM 899 C C . PHE A 1 108 ? 4.673 10.874 8.007 1.00 98.56 108 PHE A C 1
ATOM 901 O O . PHE A 1 108 ? 4.347 10.006 8.813 1.00 98.56 108 PHE A O 1
ATOM 908 N N . LEU A 1 109 ? 5.928 11.321 7.899 1.00 98.50 109 LEU A N 1
ATOM 909 C CA . LEU A 1 109 ? 7.005 10.856 8.772 1.00 98.50 109 LEU A CA 1
ATOM 910 C C . LEU A 1 109 ? 6.751 11.273 10.222 1.00 98.50 109 LEU A C 1
ATOM 912 O O . LEU A 1 109 ? 6.875 10.441 11.115 1.00 98.50 109 LEU A O 1
ATOM 916 N N . TYR A 1 110 ? 6.311 12.516 10.439 1.00 98.56 110 TYR A N 1
ATOM 917 C CA . TYR A 1 110 ? 5.917 12.997 11.761 1.00 98.56 110 TYR A CA 1
ATOM 918 C C . TYR A 1 110 ? 4.805 12.135 12.375 1.00 98.56 110 TYR A C 1
ATOM 920 O O . TYR A 1 110 ? 4.924 11.699 13.517 1.00 98.56 110 TYR A O 1
ATOM 928 N N . TRP A 1 111 ? 3.758 11.832 11.602 1.00 98.75 111 TRP A N 1
ATOM 929 C CA . TRP A 1 111 ? 2.662 10.970 12.043 1.00 98.75 111 TRP A CA 1
ATOM 930 C C . TRP A 1 111 ? 3.129 9.543 12.368 1.00 98.75 111 TRP A C 1
ATOM 932 O O . TRP A 1 111 ? 2.735 8.987 13.390 1.00 98.75 111 TRP A O 1
ATOM 942 N N . ILE A 1 112 ? 4.003 8.947 11.546 1.00 98.62 112 ILE A N 1
ATOM 943 C CA . ILE A 1 112 ? 4.577 7.620 11.831 1.00 98.62 112 ILE A CA 1
ATOM 944 C C . ILE A 1 112 ? 5.332 7.633 13.163 1.00 98.62 112 ILE A C 1
ATOM 946 O O . ILE A 1 112 ? 5.110 6.749 13.993 1.00 98.62 112 ILE A O 1
ATOM 950 N N . ASP A 1 113 ? 6.214 8.613 13.363 1.00 98.50 113 ASP A N 1
ATOM 951 C CA . ASP A 1 113 ? 7.027 8.719 14.575 1.00 98.50 113 ASP A CA 1
ATOM 952 C C . ASP A 1 113 ? 6.149 8.919 15.819 1.00 98.50 113 ASP A C 1
ATOM 954 O O . ASP A 1 113 ? 6.380 8.279 16.847 1.00 98.50 113 ASP A O 1
ATOM 958 N N . GLU A 1 114 ? 5.106 9.748 15.721 1.00 98.44 114 GLU A N 1
ATOM 959 C CA . GLU A 1 114 ? 4.141 9.965 16.799 1.00 98.44 114 GLU A CA 1
ATOM 960 C C . GLU A 1 114 ? 3.374 8.681 17.150 1.00 98.44 114 GLU A C 1
ATOM 962 O O . GLU A 1 114 ? 3.311 8.301 18.324 1.00 98.44 114 GLU A O 1
ATOM 967 N N . ILE A 1 115 ? 2.836 7.975 16.150 1.00 98.50 115 ILE A N 1
ATOM 968 C CA . ILE A 1 115 ? 2.097 6.724 16.360 1.00 98.50 115 ILE A CA 1
ATOM 969 C C . ILE A 1 115 ? 2.995 5.664 17.001 1.00 98.50 115 ILE A C 1
ATOM 971 O O . ILE A 1 115 ? 2.593 5.026 17.974 1.00 98.50 115 ILE A O 1
ATOM 975 N N . LEU A 1 116 ? 4.223 5.496 16.504 1.00 97.75 116 LEU A N 1
ATOM 976 C CA . LEU A 1 116 ? 5.184 4.537 17.055 1.00 97.75 116 LEU A CA 1
ATOM 977 C C . LEU A 1 116 ? 5.615 4.883 18.487 1.00 97.75 116 LEU A C 1
ATOM 979 O O . LEU A 1 116 ? 5.874 3.977 19.281 1.00 97.75 116 LEU A O 1
ATOM 983 N N . ALA A 1 117 ? 5.707 6.171 18.824 1.00 98.06 117 ALA A N 1
ATOM 984 C CA . ALA A 1 117 ? 6.076 6.619 20.164 1.00 98.06 117 ALA A CA 1
ATOM 985 C C . ALA A 1 117 ? 4.929 6.463 21.176 1.00 98.06 117 ALA A C 1
ATOM 987 O O . ALA A 1 117 ? 5.175 6.105 22.331 1.00 98.06 117 ALA A O 1
ATOM 988 N N . ASN A 1 118 ? 3.688 6.719 20.751 1.00 97.81 118 ASN A N 1
ATOM 989 C CA . ASN A 1 118 ? 2.529 6.791 21.641 1.00 97.81 118 ASN A CA 1
ATOM 990 C C . ASN A 1 118 ? 1.723 5.485 21.729 1.00 97.81 118 ASN A C 1
ATOM 992 O O . ASN A 1 118 ? 0.992 5.294 22.703 1.00 97.81 118 ASN A O 1
ATOM 996 N N . HIS A 1 119 ? 1.878 4.561 20.774 1.00 97.62 119 HIS A N 1
ATOM 997 C CA . HIS A 1 119 ? 1.143 3.295 20.742 1.00 97.62 119 HIS A CA 1
ATOM 998 C C . HIS A 1 119 ? 2.073 2.082 20.788 1.00 97.62 119 HIS A C 1
ATOM 1000 O O . HIS A 1 119 ? 2.904 1.860 19.914 1.00 97.62 119 HIS A O 1
ATOM 1006 N N . ASN A 1 120 ? 1.882 1.228 21.796 1.00 96.75 120 ASN A N 1
ATOM 1007 C CA . ASN A 1 120 ? 2.624 -0.031 21.932 1.00 96.75 120 ASN A CA 1
ATOM 1008 C C . ASN A 1 120 ? 1.915 -1.238 21.291 1.00 96.75 120 ASN A C 1
ATOM 1010 O O . ASN A 1 120 ? 2.409 -2.365 21.390 1.00 96.75 120 ASN A O 1
ATOM 1014 N N . ASP A 1 121 ? 0.757 -1.003 20.678 1.00 97.50 121 ASP A N 1
ATOM 1015 C CA . ASP A 1 121 ? -0.137 -1.996 20.094 1.00 97.50 121 ASP A CA 1
ATOM 1016 C C . ASP A 1 121 ? -0.450 -1.739 18.609 1.00 97.50 121 ASP A C 1
ATOM 1018 O O . ASP A 1 121 ? -1.319 -2.400 18.036 1.00 97.50 121 ASP A O 1
ATOM 1022 N N . VAL A 1 122 ? 0.292 -0.827 17.975 1.00 98.19 122 VAL A N 1
ATOM 1023 C CA . VAL A 1 122 ? 0.220 -0.523 16.541 1.00 98.19 122 VAL A CA 1
ATOM 1024 C C . VAL A 1 122 ? 1.475 -1.036 15.840 1.00 98.19 122 VAL A C 1
ATOM 1026 O O . VAL A 1 122 ? 2.592 -0.846 16.316 1.00 98.19 122 VAL A O 1
ATOM 1029 N N . TYR A 1 123 ? 1.291 -1.696 14.693 1.00 98.00 123 TYR A N 1
ATOM 1030 C CA . TYR A 1 123 ? 2.371 -2.319 13.930 1.00 98.00 123 TYR A CA 1
ATOM 1031 C C . TYR A 1 123 ? 2.257 -1.979 12.443 1.00 98.00 123 TYR A C 1
ATOM 1033 O O . TYR A 1 123 ? 1.230 -2.238 11.815 1.00 98.00 123 TYR A O 1
ATOM 1041 N N . PHE A 1 124 ? 3.343 -1.467 11.865 1.00 98.19 124 PHE A N 1
ATOM 1042 C CA . PHE A 1 124 ? 3.484 -1.290 10.420 1.00 98.19 124 PHE A CA 1
ATOM 1043 C C . PHE A 1 124 ? 4.028 -2.586 9.818 1.00 98.19 124 PHE A C 1
ATOM 1045 O O . PHE A 1 124 ? 5.168 -2.972 10.075 1.00 98.19 124 PHE A O 1
ATOM 1052 N N . VAL A 1 125 ? 3.195 -3.284 9.048 1.00 97.75 125 VAL A N 1
ATOM 1053 C CA . VAL A 1 125 ? 3.478 -4.638 8.552 1.00 97.75 125 VAL A CA 1
ATOM 1054 C C . VAL A 1 125 ? 3.197 -4.763 7.059 1.00 97.75 125 VAL A C 1
ATOM 1056 O O . VAL A 1 125 ? 2.461 -3.979 6.463 1.00 97.75 125 VAL A O 1
ATOM 1059 N N . THR A 1 126 ? 3.771 -5.789 6.439 1.00 98.19 126 THR A N 1
ATOM 1060 C CA . THR A 1 126 ? 3.458 -6.160 5.054 1.00 98.19 126 THR A CA 1
ATOM 1061 C C . THR A 1 126 ? 2.073 -6.808 4.940 1.00 98.19 126 THR A C 1
ATOM 1063 O O . THR A 1 126 ? 1.551 -7.385 5.894 1.00 98.19 126 THR A O 1
ATOM 1066 N N . MET A 1 127 ? 1.495 -6.811 3.734 1.00 98.12 127 MET A N 1
ATOM 1067 C CA . MET A 1 127 ? 0.205 -7.473 3.473 1.00 98.12 127 MET A CA 1
ATOM 1068 C C . MET A 1 127 ? 0.241 -8.975 3.808 1.00 98.12 127 MET A C 1
ATOM 1070 O O . MET A 1 127 ? -0.705 -9.515 4.378 1.00 98.12 127 MET A O 1
ATOM 1074 N N . THR A 1 128 ? 1.361 -9.651 3.525 1.00 98.06 128 THR A N 1
ATOM 1075 C CA . THR A 1 128 ? 1.5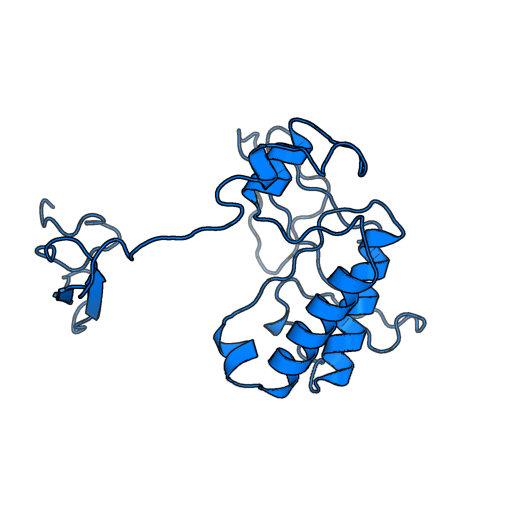59 -11.066 3.881 1.00 98.06 128 THR A CA 1
ATOM 1076 C C . THR A 1 128 ? 1.537 -11.278 5.393 1.00 98.06 128 THR A C 1
ATOM 1078 O O . THR A 1 128 ? 0.924 -12.231 5.868 1.00 98.06 128 THR A O 1
ATOM 1081 N N . GLN A 1 129 ? 2.154 -10.377 6.159 1.00 98.19 129 GLN A N 1
ATOM 1082 C CA . GLN A 1 129 ? 2.167 -10.431 7.621 1.00 98.19 129 GLN A CA 1
ATOM 1083 C C . GLN A 1 129 ? 0.773 -10.244 8.232 1.00 98.19 129 GLN A C 1
ATOM 1085 O O . GLN A 1 129 ? 0.472 -10.879 9.245 1.00 98.19 129 GLN A O 1
ATOM 1090 N N . VAL A 1 130 ? -0.102 -9.458 7.594 1.00 98.38 130 VAL A N 1
ATOM 1091 C CA . VAL A 1 130 ? -1.523 -9.385 7.972 1.00 98.38 130 VAL A CA 1
ATOM 1092 C C . VAL A 1 130 ? -2.206 -10.739 7.770 1.00 98.38 130 VAL A C 1
ATOM 1094 O O . VAL A 1 130 ? -2.846 -11.240 8.691 1.00 98.38 130 VAL A O 1
ATOM 1097 N N . ILE A 1 131 ? -2.033 -11.376 6.606 1.00 98.25 131 ILE A N 1
ATOM 1098 C CA . ILE A 1 131 ? -2.617 -12.703 6.330 1.00 98.25 131 ILE A CA 1
ATOM 1099 C C . ILE A 1 131 ? -2.101 -13.746 7.330 1.00 98.25 131 ILE A C 1
ATOM 1101 O O . ILE A 1 131 ? -2.890 -14.524 7.860 1.00 98.25 131 ILE A O 1
ATOM 1105 N N . GLN A 1 132 ? -0.800 -13.744 7.630 1.00 98.25 132 GLN A N 1
ATOM 1106 C CA . GLN A 1 132 ? -0.199 -14.648 8.618 1.00 98.25 132 GLN A CA 1
ATOM 1107 C C . GLN A 1 132 ? -0.813 -14.465 10.012 1.00 98.25 132 GLN A C 1
ATOM 1109 O O . GLN A 1 132 ? -1.047 -15.452 10.709 1.00 98.25 132 GLN A O 1
ATOM 1114 N N . TRP A 1 133 ? -1.111 -13.224 10.409 1.00 98.38 133 TRP A N 1
ATOM 1115 C CA . TRP A 1 133 ? -1.816 -12.950 11.659 1.00 98.38 133 TRP A CA 1
ATOM 1116 C C . TRP A 1 133 ? -3.269 -13.436 11.604 1.00 98.38 133 TRP A C 1
ATOM 1118 O O . TRP A 1 133 ? -3.719 -14.081 12.539 1.00 98.38 133 TRP A O 1
ATOM 1128 N N . ILE A 1 134 ? -3.996 -13.235 10.500 1.00 98.00 134 ILE A N 1
ATOM 1129 C CA . ILE A 1 134 ? -5.374 -13.748 10.357 1.00 98.00 134 ILE A CA 1
ATOM 1130 C C . ILE A 1 134 ? -5.406 -15.284 10.421 1.00 98.00 134 ILE A C 1
ATOM 1132 O O . ILE A 1 134 ? -6.319 -15.867 11.003 1.00 98.00 134 ILE A O 1
ATOM 1136 N N . GLN A 1 135 ? -4.403 -15.952 9.846 1.00 97.75 135 GLN A N 1
ATOM 1137 C CA . GLN A 1 135 ? -4.261 -17.410 9.894 1.00 97.75 135 GLN A CA 1
ATOM 1138 C C . GLN A 1 135 ? -3.942 -17.938 11.300 1.00 97.75 135 GLN A C 1
ATOM 1140 O O . GLN A 1 135 ? -4.266 -19.085 11.604 1.00 97.75 135 GLN A O 1
ATOM 1145 N N . ASN A 1 136 ? -3.305 -17.129 12.149 1.00 97.75 136 ASN A N 1
ATOM 1146 C CA . ASN A 1 136 ? -2.954 -17.485 13.521 1.00 97.75 136 ASN A CA 1
ATOM 1147 C C . ASN A 1 136 ? -3.011 -16.247 14.437 1.00 97.75 136 ASN A C 1
ATOM 1149 O O . ASN A 1 136 ? -1.956 -15.676 14.745 1.00 97.75 136 ASN A O 1
ATOM 1153 N N . PRO A 1 137 ? -4.220 -15.814 14.851 1.00 97.62 137 PRO A N 1
ATOM 1154 C CA . PRO A 1 137 ? -4.402 -14.549 15.555 1.00 97.62 137 PRO A CA 1
ATOM 1155 C C . PRO A 1 137 ? -3.616 -14.491 16.860 1.00 97.62 137 PRO A C 1
ATOM 1157 O O . PRO A 1 137 ? -3.658 -15.418 17.669 1.00 97.62 137 PRO A O 1
ATOM 1160 N N . ARG A 1 138 ? -2.911 -13.376 17.070 1.00 97.19 138 ARG A N 1
ATOM 1161 C CA . ARG A 1 138 ? -2.127 -13.104 18.281 1.00 97.19 138 ARG A CA 1
ATOM 1162 C C . ARG A 1 138 ? -2.658 -11.889 19.013 1.00 97.19 138 ARG A C 1
ATOM 1164 O O . ARG A 1 138 ? -2.954 -10.868 18.395 1.00 97.19 138 ARG A O 1
ATOM 1171 N N . THR A 1 139 ? -2.722 -11.985 20.334 1.00 96.75 139 THR A N 1
ATOM 1172 C CA . THR A 1 139 ? -2.968 -10.826 21.196 1.00 96.75 139 THR A CA 1
ATOM 1173 C C . THR A 1 139 ? -1.769 -9.872 21.189 1.00 96.75 139 THR A C 1
ATOM 1175 O O . THR A 1 139 ? -0.658 -10.246 20.812 1.00 96.75 139 THR A O 1
ATOM 1178 N N . ILE A 1 140 ? -1.970 -8.636 21.653 1.00 95.44 140 ILE A N 1
ATOM 1179 C CA . ILE A 1 140 ? -0.924 -7.596 21.718 1.00 95.44 140 ILE A CA 1
ATOM 1180 C C . ILE A 1 140 ? 0.292 -8.055 22.547 1.00 95.44 140 ILE A C 1
ATOM 1182 O O . ILE A 1 140 ? 1.433 -7.714 22.243 1.00 95.44 140 ILE A O 1
ATOM 1186 N N . SER A 1 141 ? 0.081 -8.852 23.598 1.00 95.38 141 SER A N 1
ATOM 1187 C CA . SER A 1 141 ? 1.183 -9.377 24.412 1.00 95.38 141 SER A CA 1
ATOM 1188 C C . SER A 1 141 ? 1.985 -10.458 23.681 1.00 95.38 141 SER A C 1
ATOM 1190 O O . SER A 1 141 ? 3.210 -10.490 23.794 1.00 95.38 141 SER A O 1
ATOM 1192 N N . GLU A 1 142 ? 1.317 -11.319 22.912 1.00 96.19 142 GLU A N 1
ATOM 1193 C CA . GLU A 1 142 ? 1.943 -12.411 22.158 1.00 96.19 142 GLU A CA 1
ATOM 1194 C C . GLU A 1 142 ? 2.642 -11.925 20.890 1.00 96.19 142 GLU A C 1
ATOM 1196 O O . GLU A 1 142 ? 3.650 -12.504 20.478 1.00 96.19 142 GLU A O 1
ATOM 1201 N N . VAL A 1 143 ? 2.128 -10.861 20.269 1.00 95.31 143 VAL A N 1
ATOM 1202 C CA . VAL A 1 143 ? 2.585 -10.423 18.948 1.00 95.31 143 VAL A CA 1
ATOM 1203 C C . VAL A 1 143 ? 4.033 -9.920 18.950 1.00 95.31 143 VAL A C 1
ATOM 1205 O O . VAL A 1 143 ? 4.737 -10.042 17.951 1.00 95.31 143 VAL A O 1
ATOM 1208 N N . LYS A 1 144 ? 4.536 -9.485 20.112 1.00 92.50 144 LYS A N 1
ATOM 1209 C CA . LYS A 1 144 ? 5.952 -9.138 20.332 1.00 92.50 144 LYS A CA 1
ATOM 1210 C C . LYS A 1 144 ? 6.913 -10.289 20.010 1.00 92.50 144 LYS A C 1
ATOM 1212 O O . LYS A 1 144 ? 8.045 -10.044 19.606 1.00 92.50 144 LYS A O 1
ATOM 1217 N N . ASN A 1 145 ? 6.457 -11.532 20.173 1.00 94.94 145 ASN A N 1
ATOM 1218 C CA . ASN A 1 145 ? 7.218 -12.750 19.888 1.00 94.94 145 ASN A CA 1
ATOM 1219 C C . ASN A 1 145 ? 6.647 -13.517 18.682 1.00 94.94 145 ASN A C 1
ATOM 1221 O O . ASN A 1 145 ? 6.866 -14.720 18.545 1.00 94.94 145 ASN A O 1
ATOM 1225 N N . PHE A 1 146 ? 5.874 -12.856 17.816 1.00 96.94 146 PHE A N 1
ATOM 1226 C CA . PHE A 1 146 ? 5.294 -13.500 16.646 1.00 96.94 146 PHE A CA 1
ATOM 1227 C C . PHE A 1 146 ? 6.327 -13.597 15.521 1.00 96.94 146 PHE A C 1
ATOM 1229 O O . PHE A 1 146 ? 6.593 -12.631 14.814 1.00 96.94 146 PHE A O 1
ATOM 1236 N N . GLU A 1 147 ? 6.908 -14.786 15.363 1.00 96.19 147 GLU A N 1
ATOM 1237 C CA . GLU A 1 147 ? 8.011 -15.052 14.427 1.00 96.19 147 GLU A CA 1
ATOM 1238 C C . GLU A 1 147 ? 7.801 -14.527 12.993 1.00 96.19 147 GLU A C 1
ATOM 1240 O O . GLU A 1 147 ? 8.725 -13.904 12.471 1.00 96.19 147 GLU A O 1
ATOM 1245 N N . PRO A 1 148 ? 6.618 -14.655 12.350 1.00 96.31 148 PRO A N 1
ATOM 1246 C CA . PRO A 1 148 ? 6.424 -14.121 10.999 1.00 96.31 148 PRO A CA 1
ATOM 1247 C C . PRO A 1 148 ? 6.574 -12.592 10.900 1.00 96.31 148 PRO A C 1
ATOM 1249 O O . PRO A 1 148 ? 6.916 -12.058 9.846 1.00 96.31 148 PRO A O 1
ATOM 1252 N N . TRP A 1 149 ? 6.359 -11.863 11.999 1.00 96.56 149 TRP A N 1
ATOM 1253 C CA . TRP A 1 149 ? 6.585 -10.414 12.057 1.00 96.56 149 TRP A CA 1
ATOM 1254 C C . TRP A 1 149 ? 8.037 -10.044 12.381 1.00 96.56 149 TRP A C 1
ATOM 1256 O O . TRP A 1 149 ? 8.416 -8.884 12.262 1.00 96.56 149 TRP A O 1
ATOM 1266 N N . ARG A 1 150 ? 8.868 -11.025 12.748 1.00 94.25 150 ARG A N 1
ATOM 1267 C CA . ARG A 1 150 ? 10.299 -10.857 13.046 1.00 94.25 150 ARG A CA 1
ATOM 1268 C C . ARG A 1 150 ? 11.206 -11.345 11.915 1.00 94.25 150 ARG A C 1
ATOM 1270 O O . ARG A 1 150 ? 12.430 -11.244 12.020 1.00 94.25 150 ARG A O 1
ATOM 1277 N N . GLU A 1 151 ? 10.641 -11.857 10.824 1.00 90.69 151 GLU A N 1
ATOM 1278 C CA . GLU A 1 151 ? 11.417 -12.172 9.628 1.00 90.69 151 GLU A CA 1
ATOM 1279 C C . GLU A 1 151 ? 12.099 -10.898 9.110 1.00 90.69 151 GLU A C 1
ATOM 1281 O O . GLU A 1 151 ? 11.454 -9.864 8.955 1.00 90.69 151 GLU A O 1
ATOM 1286 N N . LYS A 1 152 ? 13.417 -10.961 8.859 1.00 89.50 152 LYS A N 1
ATOM 1287 C CA . LYS A 1 152 ? 14.214 -9.799 8.423 1.00 89.50 152 LYS A CA 1
ATOM 1288 C C . LYS A 1 152 ? 14.093 -8.588 9.376 1.00 89.50 152 LYS A C 1
ATOM 1290 O O . LYS A 1 152 ? 14.167 -7.451 8.925 1.00 89.50 152 LYS A O 1
ATOM 1295 N N . CYS A 1 153 ? 13.956 -8.838 10.688 1.00 87.75 153 CYS A N 1
ATOM 1296 C CA . CYS A 1 153 ? 13.753 -7.815 11.730 1.00 87.75 153 CYS A CA 1
ATOM 1297 C C . CYS A 1 153 ? 14.747 -6.644 11.659 1.00 87.75 153 CYS A C 1
ATOM 1299 O O . CYS A 1 153 ? 14.347 -5.490 11.756 1.00 87.75 153 CYS A O 1
ATOM 1301 N N . VAL A 1 154 ? 16.039 -6.943 11.500 1.00 88.56 154 VAL A N 1
ATOM 1302 C CA . VAL A 1 154 ? 17.084 -5.958 11.202 1.00 88.56 154 VAL A CA 1
ATOM 1303 C C . VAL A 1 154 ? 17.951 -6.575 10.113 1.00 88.56 154 VAL A C 1
ATOM 1305 O O . VAL A 1 154 ? 18.670 -7.545 10.352 1.00 88.56 154 VAL A O 1
ATOM 1308 N N . VAL A 1 155 ? 17.817 -6.076 8.885 1.00 88.69 155 VAL A N 1
ATOM 1309 C CA . VAL A 1 155 ? 18.605 -6.568 7.750 1.00 88.69 155 VAL A CA 1
ATOM 1310 C C . VAL A 1 155 ? 19.928 -5.822 7.714 1.00 88.69 155 VAL A C 1
ATOM 1312 O O . VAL A 1 155 ? 20.008 -4.698 7.228 1.00 88.69 155 VAL A O 1
ATOM 1315 N N . GLU A 1 156 ? 20.973 -6.475 8.204 1.00 87.81 156 GLU A N 1
ATOM 1316 C CA . GLU A 1 156 ? 22.357 -6.034 8.047 1.00 87.81 156 GLU A CA 1
ATOM 1317 C C . GLU A 1 156 ? 23.052 -6.882 6.976 1.00 87.81 156 GLU A C 1
ATOM 1319 O O . GLU A 1 156 ? 22.771 -8.072 6.819 1.00 87.81 156 GLU A O 1
ATOM 1324 N N . GLY A 1 157 ? 23.973 -6.284 6.219 1.00 84.00 157 GLY A N 1
ATOM 1325 C CA . GLY A 1 157 ? 24.745 -7.002 5.208 1.00 84.00 157 GLY A CA 1
ATOM 1326 C C . GLY A 1 157 ? 25.071 -6.172 3.974 1.00 84.00 157 GLY A C 1
ATOM 1327 O O . GLY A 1 157 ? 24.738 -4.993 3.870 1.00 84.00 157 GLY A O 1
ATOM 1328 N N . LYS A 1 158 ? 25.765 -6.803 3.025 1.00 84.06 158 LYS A N 1
ATOM 1329 C CA . LYS A 1 158 ? 26.082 -6.199 1.726 1.00 84.06 158 LYS A CA 1
ATOM 1330 C C . LYS A 1 158 ? 24.908 -6.381 0.765 1.00 84.06 158 LYS A C 1
ATOM 1332 O O . LYS A 1 158 ? 24.197 -7.382 0.836 1.00 84.06 158 LYS A O 1
ATOM 1337 N N . SER A 1 159 ? 24.745 -5.442 -0.165 1.00 87.12 159 SER A N 1
ATOM 1338 C CA . SER A 1 159 ? 23.843 -5.610 -1.306 1.00 87.12 159 SER A CA 1
ATOM 1339 C C . SER A 1 159 ? 24.201 -6.870 -2.105 1.00 87.12 159 SER A C 1
ATOM 1341 O O . SER A 1 159 ? 25.358 -7.295 -2.127 1.00 87.12 159 SER A O 1
ATOM 1343 N N . ALA A 1 160 ? 23.218 -7.458 -2.795 1.00 91.44 160 ALA A N 1
ATOM 1344 C CA . ALA A 1 160 ? 23.417 -8.680 -3.583 1.00 91.44 160 ALA A CA 1
ATOM 1345 C C . ALA A 1 160 ? 24.510 -8.532 -4.661 1.00 91.44 160 ALA A C 1
ATOM 1347 O O . ALA A 1 160 ? 25.216 -9.488 -4.972 1.00 91.44 160 ALA A O 1
ATOM 1348 N N . CYS A 1 161 ? 24.677 -7.323 -5.200 1.00 93.62 161 CYS A N 1
ATOM 1349 C CA . CYS A 1 161 ? 25.801 -6.942 -6.044 1.00 93.62 161 CYS A CA 1
ATOM 1350 C C . CYS A 1 161 ? 26.259 -5.512 -5.718 1.00 93.62 161 CYS A C 1
ATOM 1352 O O . CYS A 1 161 ? 25.462 -4.682 -5.274 1.00 93.62 161 CYS A O 1
ATOM 1354 N N . SER A 1 162 ? 27.546 -5.214 -5.929 1.00 91.75 162 SER A N 1
ATOM 1355 C CA . SER A 1 162 ? 28.107 -3.877 -5.670 1.00 91.75 162 SER A CA 1
ATOM 1356 C C . SER A 1 162 ? 27.796 -2.875 -6.780 1.00 91.75 162 SER A C 1
ATOM 1358 O O . SER A 1 162 ? 27.533 -1.712 -6.497 1.00 91.75 162 SER A O 1
ATOM 1360 N N . VAL A 1 163 ? 27.823 -3.322 -8.037 1.00 93.75 163 VAL A N 1
ATOM 1361 C CA . VAL A 1 163 ? 27.495 -2.503 -9.209 1.00 93.75 163 VAL A CA 1
ATOM 1362 C C . VAL A 1 163 ? 26.524 -3.302 -10.077 1.00 93.75 163 VAL A C 1
ATOM 1364 O O . VAL A 1 163 ? 26.933 -4.311 -10.653 1.00 93.75 163 VAL A O 1
ATOM 1367 N N . PRO A 1 164 ? 25.247 -2.897 -10.154 1.00 96.38 164 PRO A N 1
ATOM 1368 C CA . PRO A 1 164 ? 24.286 -3.522 -11.053 1.00 96.38 164 PRO A CA 1
ATOM 1369 C C . PRO A 1 164 ? 24.675 -3.323 -12.522 1.00 96.38 164 PRO A C 1
ATOM 1371 O O . PRO A 1 164 ? 25.211 -2.280 -12.906 1.00 96.38 164 PRO A O 1
ATOM 1374 N N . HIS A 1 165 ? 24.349 -4.298 -13.367 1.00 96.06 165 HIS A N 1
ATOM 1375 C CA . HIS A 1 165 ? 24.372 -4.125 -14.814 1.00 96.06 165 HIS A CA 1
ATOM 1376 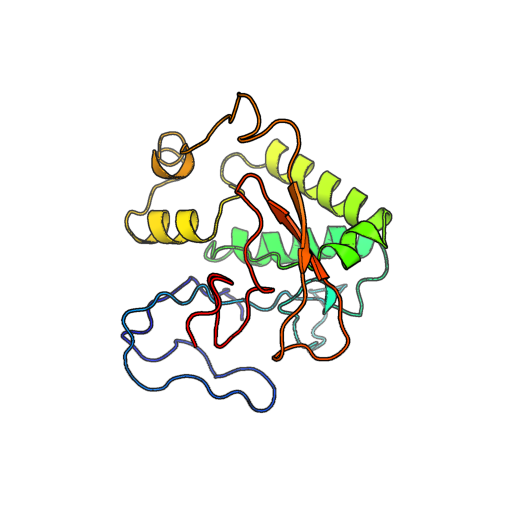C C . HIS A 1 165 ? 23.284 -3.133 -15.235 1.00 96.06 165 HIS A C 1
ATOM 1378 O O . HIS A 1 165 ? 22.182 -3.155 -14.693 1.00 96.06 165 HIS A O 1
ATOM 1384 N N . SER A 1 166 ? 23.587 -2.283 -16.219 1.00 97.25 166 SER A N 1
ATOM 1385 C CA . SER A 1 166 ? 22.619 -1.379 -16.849 1.00 97.25 166 SER A CA 1
ATOM 1386 C C . SER A 1 166 ? 22.354 -1.853 -18.274 1.00 97.25 166 SER A C 1
ATOM 1388 O O . SER A 1 166 ? 23.151 -1.612 -19.184 1.00 97.25 166 SER A O 1
ATOM 1390 N N . CYS A 1 167 ? 21.266 -2.598 -18.452 1.00 97.31 167 CYS A N 1
ATOM 1391 C CA . CYS A 1 167 ? 20.931 -3.266 -19.700 1.00 97.31 167 CYS A CA 1
ATOM 1392 C C . CYS A 1 167 ? 20.059 -2.350 -20.564 1.00 97.31 167 CYS A C 1
ATOM 1394 O O . CYS A 1 167 ? 18.905 -2.108 -20.225 1.00 97.31 167 CYS A O 1
ATOM 1396 N N . LYS A 1 168 ? 20.605 -1.848 -21.677 1.00 97.69 168 LYS A N 1
ATOM 1397 C CA . LYS A 1 168 ? 19.847 -1.127 -22.714 1.00 97.69 168 LYS A CA 1
ATOM 1398 C C . LYS A 1 168 ? 19.156 -2.145 -23.613 1.00 97.69 168 LYS A C 1
ATOM 1400 O O . LYS A 1 168 ? 19.816 -2.744 -24.458 1.00 97.69 168 LYS A O 1
ATOM 1405 N N . LEU A 1 169 ? 17.865 -2.363 -23.401 1.00 97.19 169 LEU A N 1
ATOM 1406 C CA . LEU A 1 169 ? 17.112 -3.436 -24.044 1.00 97.19 169 LEU A CA 1
ATOM 1407 C C . LEU A 1 169 ? 16.019 -2.879 -24.958 1.00 97.19 169 LEU A C 1
ATOM 1409 O O . LEU A 1 169 ? 15.534 -1.764 -24.774 1.00 97.19 169 LEU A O 1
ATOM 1413 N N . THR A 1 170 ? 15.629 -3.688 -25.938 1.00 96.94 170 THR A N 1
ATOM 1414 C CA . THR A 1 170 ? 14.503 -3.423 -26.844 1.00 96.94 170 THR A CA 1
ATOM 1415 C C . THR A 1 170 ? 13.636 -4.678 -26.937 1.00 96.94 170 THR A C 1
ATOM 1417 O O . THR A 1 170 ? 14.102 -5.777 -26.630 1.00 96.94 170 THR A O 1
ATOM 1420 N N . SER A 1 171 ? 12.374 -4.532 -27.336 1.00 95.94 171 SER A N 1
ATOM 1421 C CA . SER A 1 171 ? 11.485 -5.658 -27.635 1.00 95.94 171 SER A CA 1
ATOM 1422 C C . SER A 1 171 ? 10.570 -5.297 -28.799 1.00 95.94 171 SER A C 1
ATOM 1424 O O . SER A 1 171 ? 10.198 -4.138 -28.975 1.00 95.94 171 SER A O 1
ATOM 1426 N N . LYS A 1 172 ? 10.172 -6.300 -29.588 1.00 94.44 172 LYS A N 1
ATOM 1427 C CA . LYS A 1 172 ? 9.153 -6.127 -30.636 1.00 94.44 172 LYS A CA 1
ATOM 1428 C C . LYS A 1 172 ? 7.795 -5.735 -30.047 1.00 94.44 172 LYS A C 1
ATOM 1430 O O . LYS A 1 172 ? 6.992 -5.129 -30.746 1.00 94.44 172 LYS A O 1
ATOM 1435 N N . GLU A 1 173 ? 7.551 -6.082 -28.783 1.00 95.69 173 GLU A N 1
ATOM 1436 C CA . GLU A 1 173 ? 6.301 -5.788 -28.079 1.00 95.69 173 GLU A CA 1
ATOM 1437 C C . GLU A 1 173 ? 6.225 -4.338 -27.572 1.00 95.69 173 GLU A C 1
ATOM 1439 O O . GLU A 1 173 ? 5.133 -3.849 -27.293 1.00 95.69 173 GLU A O 1
ATOM 1444 N N . VAL A 1 174 ? 7.365 -3.636 -27.514 1.00 95.56 174 VAL A N 1
ATOM 1445 C CA . VAL A 1 174 ? 7.456 -2.208 -27.167 1.00 95.56 174 VAL A CA 1
ATOM 1446 C C . VAL A 1 174 ? 8.211 -1.470 -28.285 1.00 95.56 174 VAL A C 1
ATOM 1448 O O . VAL A 1 174 ? 9.382 -1.105 -28.140 1.00 95.56 174 VAL A O 1
ATOM 1451 N N . PRO A 1 175 ? 7.587 -1.330 -29.469 1.00 94.25 175 PRO A N 1
ATOM 1452 C CA . PRO A 1 175 ? 8.276 -0.883 -30.670 1.00 94.25 175 PRO A CA 1
ATOM 1453 C C . PRO A 1 175 ? 8.751 0.569 -30.552 1.00 94.25 175 PRO A C 1
ATOM 1455 O O . PRO A 1 175 ? 7.987 1.467 -30.213 1.00 94.25 175 PRO A O 1
ATOM 1458 N N . GLY A 1 176 ? 10.014 0.807 -30.913 1.00 94.56 176 GLY A N 1
ATOM 1459 C CA . GLY A 1 176 ? 10.614 2.146 -30.951 1.00 94.56 176 GLY A CA 1
ATOM 1460 C C . GLY A 1 176 ? 11.198 2.629 -29.623 1.00 94.56 176 GLY A C 1
ATOM 1461 O O . GLY A 1 176 ? 11.903 3.636 -29.611 1.00 94.56 176 GLY A O 1
ATOM 1462 N N . GLU A 1 177 ? 10.979 1.902 -28.528 1.00 96.75 177 GLU A N 1
ATOM 1463 C CA . GLU A 1 177 ? 11.545 2.240 -27.226 1.00 96.75 177 GLU A CA 1
ATOM 1464 C C . GLU A 1 177 ? 12.850 1.487 -26.951 1.00 96.75 177 GLU A C 1
ATOM 1466 O O . GLU A 1 177 ? 13.058 0.346 -27.365 1.00 96.75 177 GLU A O 1
ATOM 1471 N N . THR A 1 178 ? 13.750 2.142 -26.220 1.00 97.12 178 THR A N 1
ATOM 1472 C CA . THR A 1 178 ? 14.912 1.504 -25.597 1.00 97.12 178 THR A CA 1
ATOM 1473 C C . THR A 1 178 ? 14.803 1.719 -24.101 1.00 97.12 178 THR A C 1
ATOM 1475 O O . THR A 1 178 ? 14.891 2.853 -23.630 1.00 97.12 178 THR A O 1
ATOM 1478 N N . ILE A 1 179 ? 14.615 0.631 -23.359 1.00 97.69 179 ILE A N 1
ATOM 1479 C CA . ILE A 1 179 ? 14.358 0.675 -21.922 1.00 97.69 179 ILE A CA 1
ATOM 1480 C C . ILE A 1 179 ? 15.593 0.173 -21.180 1.00 97.69 179 ILE A C 1
ATOM 1482 O O . ILE A 1 179 ? 16.170 -0.864 -21.511 1.00 97.69 179 ILE A O 1
ATOM 1486 N N . ASN A 1 180 ? 16.009 0.932 -20.165 1.00 97.44 180 ASN A N 1
ATOM 1487 C CA . ASN A 1 180 ? 17.095 0.534 -19.279 1.00 97.44 180 ASN A CA 1
ATOM 1488 C C . ASN A 1 180 ? 16.551 -0.354 -18.159 1.00 97.44 180 ASN A C 1
ATOM 1490 O O . ASN A 1 180 ? 15.714 0.095 -17.379 1.00 97.44 180 ASN A O 1
ATOM 1494 N N . LEU A 1 181 ? 17.078 -1.570 -18.041 1.00 97.75 181 LEU A N 1
ATOM 1495 C CA . LEU A 1 181 ? 16.798 -2.486 -16.937 1.00 97.75 181 LEU A CA 1
ATOM 1496 C C . LEU A 1 181 ? 18.061 -2.642 -16.087 1.00 97.75 181 LEU A C 1
ATOM 1498 O O . LEU A 1 181 ? 19.086 -3.124 -16.576 1.00 97.75 181 LEU A O 1
ATOM 1502 N N . GLN A 1 182 ? 18.002 -2.223 -14.820 1.00 97.50 182 GLN A N 1
ATOM 1503 C CA . GLN A 1 182 ? 19.097 -2.432 -13.872 1.00 97.50 182 GLN A CA 1
ATOM 1504 C C . GLN A 1 182 ? 18.926 -3.758 -13.134 1.00 97.50 182 GLN A C 1
ATOM 1506 O O . GLN A 1 182 ? 17.865 -4.030 -12.576 1.00 97.50 182 GLN A O 1
ATOM 1511 N N . THR A 1 183 ? 19.968 -4.588 -13.113 1.00 96.75 183 THR A N 1
ATOM 1512 C CA . THR A 1 183 ? 19.908 -5.899 -12.455 1.00 96.75 183 THR A CA 1
ATOM 1513 C C . THR A 1 183 ? 21.284 -6.403 -12.016 1.00 96.75 183 THR A C 1
ATOM 1515 O O . THR A 1 183 ? 22.306 -6.031 -12.587 1.00 96.75 183 THR A O 1
ATOM 1518 N N . CYS A 1 184 ? 21.326 -7.255 -10.990 1.00 96.56 184 CYS A N 1
ATOM 1519 C CA . CYS A 1 184 ? 22.554 -7.937 -10.566 1.00 96.56 184 CYS A CA 1
ATOM 1520 C C . CYS A 1 184 ? 22.895 -9.164 -11.429 1.00 96.56 184 CYS A C 1
ATOM 1522 O O . CYS A 1 184 ? 23.998 -9.693 -11.312 1.00 96.56 184 CYS A O 1
ATOM 1524 N N . ILE A 1 185 ? 21.963 -9.639 -12.262 1.00 95.75 185 ILE A N 1
ATOM 1525 C CA . ILE A 1 185 ? 22.198 -10.764 -13.177 1.00 95.75 185 ILE A CA 1
ATOM 1526 C C . ILE A 1 185 ? 22.669 -10.275 -14.551 1.00 95.75 185 ILE A C 1
ATOM 1528 O O . ILE A 1 185 ? 22.611 -9.087 -14.866 1.00 95.75 185 ILE A O 1
ATOM 1532 N N . ARG A 1 186 ? 23.152 -11.198 -15.388 1.00 96.06 186 ARG A N 1
ATOM 1533 C CA . ARG A 1 186 ? 23.530 -10.891 -16.773 1.00 96.06 186 ARG A CA 1
ATOM 1534 C C . ARG A 1 186 ? 22.324 -10.334 -17.539 1.00 96.06 186 ARG A C 1
ATOM 1536 O O . ARG A 1 186 ? 21.213 -10.827 -17.374 1.00 96.06 186 ARG A O 1
ATOM 1543 N N . CYS A 1 187 ? 22.569 -9.345 -18.401 1.00 97.25 187 CYS A N 1
ATOM 1544 C CA . CYS A 1 187 ? 21.528 -8.771 -19.248 1.00 97.25 187 CYS A CA 1
ATOM 1545 C C . CYS A 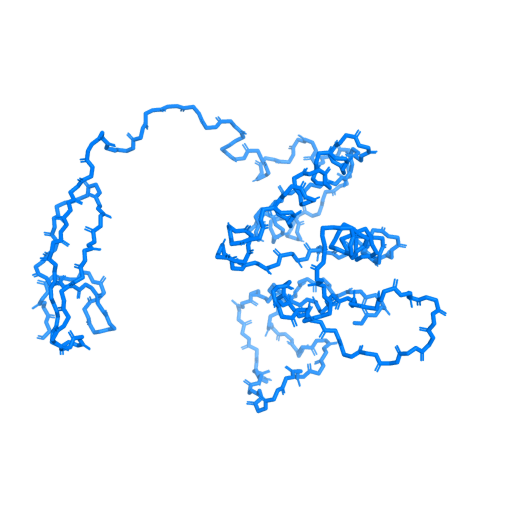1 187 ? 20.856 -9.841 -20.129 1.00 97.25 187 CYS A C 1
ATOM 1547 O O . CYS A 1 187 ? 21.586 -10.614 -20.763 1.00 97.25 187 CYS A O 1
ATOM 1549 N N . PRO A 1 188 ? 19.510 -9.869 -20.185 1.00 97.19 188 PRO A N 1
ATOM 1550 C CA . PRO A 1 188 ? 18.767 -10.741 -21.091 1.00 97.19 188 PRO A CA 1
ATOM 1551 C C . PRO A 1 188 ? 18.957 -10.305 -22.554 1.00 97.19 188 PRO A C 1
ATOM 1553 O O . PRO A 1 188 ? 19.518 -9.240 -22.828 1.00 97.19 188 PRO A O 1
ATOM 1556 N N . ASN A 1 189 ? 18.500 -11.134 -23.495 1.00 95.62 189 ASN A N 1
ATOM 1557 C CA . ASN A 1 189 ? 18.633 -10.860 -24.929 1.00 95.62 189 ASN A CA 1
ATOM 1558 C C . ASN A 1 189 ? 17.644 -9.784 -25.402 1.00 95.62 189 ASN A C 1
ATOM 1560 O O . ASN A 1 189 ? 18.007 -8.929 -26.208 1.00 95.62 189 ASN A O 1
ATOM 1564 N N . ASN A 1 190 ? 16.417 -9.815 -24.876 1.00 96.12 190 ASN A N 1
ATOM 1565 C CA . ASN A 1 190 ? 15.342 -8.873 -25.176 1.00 96.12 190 ASN A CA 1
ATOM 1566 C C . ASN A 1 190 ? 14.841 -8.198 -23.899 1.00 96.12 190 ASN A C 1
ATOM 1568 O O . ASN A 1 190 ? 15.094 -8.662 -22.787 1.00 96.12 190 ASN A O 1
ATOM 1572 N N . TYR A 1 191 ? 14.107 -7.098 -24.055 1.00 97.25 191 TYR A N 1
ATOM 1573 C CA . TYR A 1 191 ? 13.377 -6.503 -22.943 1.00 97.25 191 TYR A CA 1
ATOM 1574 C C . TYR A 1 191 ? 12.215 -7.422 -22.526 1.00 97.25 191 TYR A C 1
ATOM 1576 O O . TYR A 1 191 ? 11.371 -7.707 -23.382 1.00 97.25 191 TYR A O 1
ATOM 1584 N N . PRO A 1 192 ? 12.157 -7.873 -21.255 1.00 97.19 192 PRO A N 1
ATOM 1585 C CA . PRO A 1 192 ? 11.079 -8.733 -20.796 1.00 97.19 192 PRO A CA 1
ATOM 1586 C C . PRO A 1 192 ? 9.704 -8.083 -20.961 1.00 97.19 192 PRO A C 1
ATOM 1588 O O . PRO A 1 192 ? 9.510 -6.937 -20.550 1.00 97.19 192 PRO A O 1
ATOM 1591 N N . TRP A 1 193 ? 8.747 -8.806 -21.539 1.00 96.56 193 TRP A N 1
ATOM 1592 C CA . TRP A 1 193 ? 7.380 -8.318 -21.746 1.00 96.56 193 TRP A CA 1
ATOM 1593 C C . TRP A 1 193 ? 6.346 -9.449 -21.660 1.00 96.56 193 TRP A C 1
ATOM 1595 O O . TRP A 1 193 ? 6.642 -10.532 -21.161 1.00 96.56 193 TRP A O 1
ATOM 1605 N N . LEU A 1 194 ? 5.108 -9.178 -22.080 1.00 95.88 194 LEU A N 1
ATOM 1606 C CA . LEU A 1 194 ? 3.957 -10.067 -21.914 1.00 95.88 194 LEU A CA 1
ATOM 1607 C C . LEU A 1 194 ? 4.182 -11.468 -22.493 1.00 95.88 194 LEU A C 1
ATOM 1609 O O . LEU A 1 194 ? 3.810 -12.441 -21.840 1.00 95.88 194 LEU A O 1
ATOM 1613 N N . ASN A 1 195 ? 4.770 -11.573 -23.689 1.00 95.50 195 ASN A N 1
ATOM 1614 C CA . ASN A 1 195 ? 5.019 -12.871 -24.315 1.00 95.50 195 ASN A CA 1
ATOM 1615 C C . ASN A 1 195 ? 6.404 -13.437 -23.993 1.00 95.50 195 ASN A C 1
ATOM 1617 O O . ASN A 1 195 ? 6.559 -14.648 -24.051 1.00 95.50 195 ASN A O 1
ATOM 1621 N N . ASP A 1 196 ? 7.376 -12.606 -23.607 1.00 95.88 196 ASP A N 1
ATOM 1622 C CA . ASP A 1 196 ? 8.721 -13.032 -23.199 1.00 95.88 196 ASP A CA 1
ATOM 1623 C C . ASP A 1 196 ? 9.090 -12.481 -21.810 1.00 95.88 196 ASP A C 1
ATOM 1625 O O . ASP A 1 196 ? 9.851 -11.518 -21.709 1.00 95.88 196 ASP 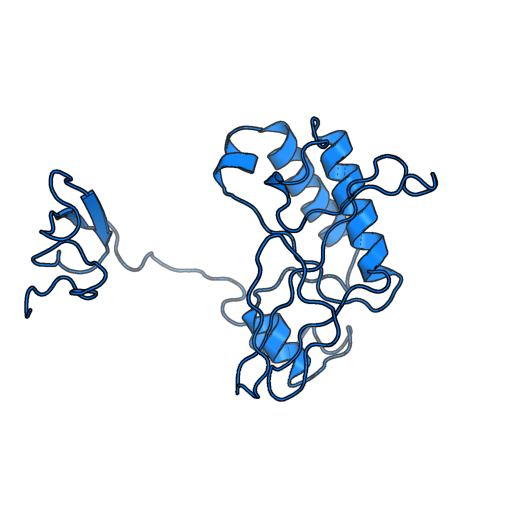A O 1
ATOM 1629 N N . PRO A 1 197 ? 8.559 -13.046 -20.708 1.00 96.06 197 PRO A N 1
ATOM 1630 C CA . PRO A 1 197 ? 8.770 -12.500 -19.366 1.00 96.06 197 PRO A CA 1
ATOM 1631 C C . PRO A 1 197 ? 10.190 -12.725 -18.827 1.00 96.06 197 PRO A C 1
ATOM 1633 O O . PRO A 1 197 ? 10.568 -12.101 -17.836 1.00 96.06 197 PRO A O 1
ATOM 1636 N N . THR A 1 198 ? 10.978 -13.614 -19.440 1.00 96.25 198 THR A N 1
ATOM 1637 C CA . THR A 1 198 ? 12.392 -13.817 -19.087 1.00 96.25 198 THR A CA 1
ATOM 1638 C C . THR A 1 198 ? 13.329 -12.959 -19.938 1.00 96.25 198 THR A C 1
ATOM 1640 O O . THR A 1 198 ? 14.426 -12.626 -19.487 1.00 96.25 198 THR A O 1
ATOM 1643 N N . GLY A 1 199 ? 12.896 -12.541 -21.131 1.00 96.00 199 GLY A N 1
ATOM 1644 C CA . GLY A 1 199 ? 13.724 -11.820 -22.097 1.00 96.00 199 GLY A CA 1
ATOM 1645 C C . GLY A 1 199 ? 14.708 -12.734 -22.834 1.00 96.00 199 GLY A C 1
ATOM 1646 O O . GLY A 1 199 ? 15.722 -12.255 -23.355 1.00 96.00 199 GLY A O 1
ATOM 1647 N N . ASP A 1 200 ? 14.456 -14.045 -22.853 1.00 94.44 200 ASP A N 1
ATOM 1648 C CA . ASP A 1 200 ? 15.363 -15.024 -23.457 1.00 94.44 200 ASP A CA 1
ATOM 1649 C C . ASP A 1 200 ? 15.262 -15.042 -24.990 1.00 94.44 200 ASP A C 1
ATOM 1651 O O . ASP A 1 200 ? 16.243 -15.363 -25.670 1.00 94.44 200 ASP A O 1
ATOM 1655 N N . GLY A 1 201 ? 14.107 -14.650 -25.541 1.00 86.69 201 GLY A N 1
ATOM 1656 C CA . GLY A 1 201 ? 13.846 -14.605 -26.980 1.00 86.69 201 GLY A CA 1
ATOM 1657 C C . GLY A 1 201 ? 13.409 -15.928 -27.607 1.00 86.69 201 GLY A C 1
ATOM 1658 O O . GLY A 1 201 ? 13.537 -16.086 -28.820 1.00 86.69 201 GLY A O 1
ATOM 1659 N N . PHE A 1 202 ? 12.902 -16.872 -26.811 1.00 79.25 202 PHE A N 1
ATOM 1660 C CA . PHE A 1 202 ? 12.358 -18.146 -27.293 1.00 79.25 202 PHE A CA 1
ATOM 1661 C C . PHE A 1 202 ? 10.850 -18.053 -27.567 1.00 79.25 202 PHE A C 1
ATOM 1663 O O . PHE A 1 202 ? 10.070 -18.725 -26.899 1.00 79.25 202 PHE A O 1
ATOM 1670 N N . PHE A 1 203 ? 10.440 -17.226 -28.533 1.00 59.12 203 PHE A N 1
ATOM 1671 C CA . PHE A 1 203 ? 9.039 -17.117 -28.967 1.00 59.12 203 PHE A CA 1
ATOM 1672 C C . PHE A 1 203 ? 8.927 -16.884 -30.475 1.00 59.12 203 PHE A C 1
ATOM 1674 O O . PHE A 1 203 ? 9.692 -16.047 -31.014 1.00 59.12 203 PHE A O 1
#

InterPro domains:
  IPR011330 Glycoside hydrolase/deacetylase, beta/alpha-barrel [SSF88713] (22-137)
  IPR052740 Carbohydrate Esterase 4 [PTHR45985] (2-202)

pLDDT: mean 95.18, std 5.37, range [59.12, 98.75]

Radius of gyration: 21.43 Å; chains: 1; bounding box: 51×41×55 Å

Sequence (203 aa):
SNPPLWPYTMYFRMPHRCHGNLQHCPTRSHAVWEMVLNELDRREDPNFDENIPGCAMVDSCNNILTGDQFYNFLNHNFDRHYDQNRAPLGLYFHAAWLKNNPEFLDAFLYWIDEILANHNDVYFVTMTQVIQWIQNPRTISEVKNFEPWREKCVVEGKSACSVPHSCKLTSKEVPGETINLQTCIRCPNNYPWLNDPTGDGFF

Organism: NCBI:txid561515

Foldseek 3Di:
DQQWDAKDAQQDDDPDDQDDDPDDDDDHRDRDIDRDQTFQDLDLDPVDPDDDDGHRAPVVSVPPDFLVSLLVSVVVRCCSLVVGPVHDDDHHYDPCVCVVHVSVVVSVVVSVVVCVVPDLQDDDDDPVVSVVCVVPPDDSVCVVVVVVRCVCVDDDDDDPDPAWDFDQFADPVHPPDTDTDTGNDDHACHDADDVRNPNPPPD

Secondary structure (DSSP, 8-state):
--SPPPPEETTS--SS---STT-----S--S-EE---PPBP--SSTTS------BSBGGG-TT--SHHHHHHHHHHHHHHHHTTT------B--HHHHHH-HHHHHHHHHHHHHHHHH-SS-----HHHHHHHHHS---HHHHTT-HHHHTTSS--S--S-SS-EEEEEEETTEEEEEEEEEESSPPPSS---SS-SS-----